Protein AF-A0A2E7JIW6-F1 (afdb_monomer)

Radius of gyration: 37.32 Å; Cα contacts (8 Å, |Δi|>4): 102; chains: 1; bounding box: 76×21×106 Å

Sequence (176 aa):
MKDGLLQLLKLQEVDKQLFSLEEAKEKYPTEIGERQREIDSAGSHLAELESTLAEYEKQQRQSEREIEAGKVDLQEHEARFAVVTTNKEYDALQLEIEACKTKLADSETQLLEAVEGIQKIQEQIEEEKGAFEEIRQAQQERIDELQGQLNTMQEQVDSVEENRQTVAKDIDPKLL

Nearest PDB structures (foldseek):
  4ilo-assembly1_A  TM=9.142E-01  e=5.356E-05  Chlamydia trachomatis L2/434/Bu
  3na7-assembly1_A  TM=7.291E-01  e=2.030E-04  Helicobacter pylori NCTC 11638
  8i21-assembly1_B  TM=5.284E-01  e=6.000E-03  Saccharomyces cerevisiae S288C
  6ixg-assembly1_A  TM=4.990E-01  e=1.045E-02  Homo sapiens
  6ixe-assembly1_A  TM=3.766E-01  e=4.546E-03  Homo sapiens

pLDDT: mean 90.31, std 6.73, range [60.09, 97.5]

Foldseek 3Di:
DVVLVVLVVVLVVLVVVLVVLVVVLVVLVVLLVVLVVVLVVLVVVLVVLVVQLVVLVVQLVVLVVLLVVLVVVLVVLVVVLVPDDDPVVNVVSVVVNVVSVVSNVVSVVSNVVSVVSNVVSVVVSVVSVVVSVVSVVVSVVVSVVSVVVSVVSVVVSVVSVVVSVVSVVPHDPVSD

Secondary structure (DSSP, 8-state):
-HHHHHHHHHHHHHHHHHHHHHHHHTHHHHHHHHHHHHHHHHHHHHHHHHHHHHHHHHHHHHHHHHHHHHHHHHHHHHHHHTT---HHHHHHHHHHHHHHHHHHHHHHHHHHHHHHHHHHHHHHHHHHHHHHHHHHHHHHHHHHHHHHHHHHHHHHHHHHHHHHHHHHHTS-TTT-

Solvent-accessible surface area (backbone atoms only — not comparable to full-atom values): 9210 Å² total; per-residue (Å²): 113,71,66,61,53,54,53,49,52,53,48,51,51,48,50,52,51,45,53,54,51,53,62,58,50,62,50,48,63,52,53,42,52,52,45,50,48,54,42,52,54,50,52,49,53,54,52,52,52,54,52,51,40,53,51,28,54,49,48,28,58,47,24,53,50,51,36,52,51,40,51,53,52,41,51,54,49,53,57,52,55,76,70,61,86,46,72,72,58,47,58,50,47,51,53,53,46,53,51,42,52,50,52,34,53,51,29,51,50,52,27,50,53,21,51,55,48,38,53,55,46,52,52,49,48,56,54,50,48,54,54,42,50,54,52,39,49,58,42,47,56,50,40,54,51,45,51,52,51,48,51,54,50,48,54,50,46,55,52,48,50,53,50,43,55,56,57,53,70,80,47,61,78,90,76,107

Structure (mmCIF, N/CA/C/O backbone):
data_AF-A0A2E7JIW6-F1
#
_entry.id   AF-A0A2E7JIW6-F1
#
loop_
_atom_site.group_PDB
_atom_site.id
_atom_site.type_symbol
_atom_site.label_atom_id
_atom_site.label_alt_id
_atom_site.label_comp_id
_atom_site.label_asym_id
_atom_site.label_entity_id
_atom_site.label_seq_id
_atom_site.pdbx_PDB_ins_code
_atom_site.Cartn_x
_atom_site.Cartn_y
_atom_site.Cartn_z
_atom_site.occupancy
_atom_site.B_iso_or_equiv
_atom_site.auth_seq_id
_atom_site.auth_comp_id
_atom_site.auth_asym_id
_atom_site.auth_atom_id
_atom_site.pdbx_PDB_model_num
ATOM 1 N N . MET A 1 1 ? -47.775 7.337 52.586 1.00 60.09 1 MET A N 1
ATOM 2 C CA . MET A 1 1 ? -46.921 8.501 52.243 1.00 60.09 1 MET A CA 1
ATOM 3 C C . MET A 1 1 ? -45.441 8.217 52.503 1.00 60.09 1 MET A C 1
ATOM 5 O O . MET A 1 1 ? -44.670 8.393 51.579 1.00 60.09 1 MET A O 1
ATOM 9 N N . LYS A 1 2 ? -45.038 7.724 53.692 1.00 66.62 2 LYS A N 1
ATOM 10 C CA . LYS A 1 2 ? -43.638 7.322 53.959 1.00 66.62 2 LYS A CA 1
ATOM 11 C C . LYS A 1 2 ? -43.159 6.131 53.111 1.00 66.62 2 LYS A C 1
ATOM 13 O O . LYS A 1 2 ? -42.060 6.201 52.579 1.00 66.62 2 LYS A O 1
ATOM 18 N N . ASP A 1 3 ? -43.995 5.107 52.927 1.00 71.81 3 ASP A N 1
ATOM 19 C CA . ASP A 1 3 ? -43.605 3.909 52.160 1.00 71.81 3 ASP A CA 1
ATOM 20 C C . ASP A 1 3 ? -43.418 4.189 50.661 1.00 71.81 3 ASP A C 1
ATOM 22 O O . ASP A 1 3 ? -42.414 3.781 50.090 1.00 71.81 3 ASP A O 1
ATOM 26 N N . GLY A 1 4 ? -44.301 4.986 50.045 1.00 72.31 4 GLY A N 1
ATOM 27 C CA . GLY A 1 4 ? -44.151 5.400 48.640 1.00 72.31 4 GLY A CA 1
ATOM 28 C C . GLY A 1 4 ? -42.911 6.268 48.385 1.00 72.31 4 GLY A C 1
ATOM 29 O O . GLY A 1 4 ? -42.268 6.141 47.351 1.00 72.31 4 GLY A O 1
ATOM 30 N N . LEU A 1 5 ? -42.512 7.097 49.357 1.00 77.38 5 LEU A N 1
ATOM 31 C CA . LEU A 1 5 ? -41.274 7.887 49.291 1.00 77.38 5 LEU A CA 1
ATOM 32 C C . LEU A 1 5 ? -40.020 7.001 49.369 1.00 77.38 5 LEU A C 1
ATOM 34 O O . LEU A 1 5 ? -39.038 7.256 48.680 1.00 77.38 5 LEU A O 1
ATOM 38 N N . LEU A 1 6 ? -40.067 5.942 50.181 1.00 79.50 6 LEU A N 1
ATOM 39 C CA . LEU A 1 6 ? -39.012 4.929 50.276 1.00 79.50 6 LEU A CA 1
ATOM 40 C C . LEU A 1 6 ? -38.882 4.108 48.986 1.00 79.50 6 LEU A C 1
ATOM 42 O O . LEU A 1 6 ? -37.766 3.785 48.585 1.00 79.50 6 LEU A O 1
ATOM 46 N N . GLN A 1 7 ? -39.999 3.781 48.331 1.00 79.12 7 GLN A N 1
ATOM 47 C CA . GLN A 1 7 ? -39.983 3.084 47.043 1.00 79.12 7 GLN A CA 1
ATOM 48 C C . GLN A 1 7 ? -39.463 3.982 45.907 1.00 79.12 7 GLN A C 1
ATOM 50 O O . GLN A 1 7 ? -38.648 3.527 45.109 1.00 79.12 7 GLN A O 1
ATOM 55 N N . LEU A 1 8 ? -39.842 5.267 45.880 1.00 81.88 8 LEU A N 1
ATOM 56 C CA . LEU A 1 8 ? -39.302 6.248 44.928 1.00 81.88 8 LEU A CA 1
ATOM 57 C C . LEU A 1 8 ? -37.798 6.481 45.105 1.00 81.88 8 LEU A C 1
ATOM 59 O O . LEU A 1 8 ? -37.082 6.604 44.117 1.00 81.88 8 LEU A O 1
ATOM 63 N N . LEU A 1 9 ? -37.300 6.507 46.345 1.00 84.19 9 LEU A N 1
ATOM 64 C CA . LEU A 1 9 ? -35.865 6.644 46.603 1.00 84.19 9 LEU A CA 1
ATOM 65 C C . LEU A 1 9 ? -35.079 5.448 46.046 1.00 84.19 9 LEU A C 1
ATOM 67 O O . LEU A 1 9 ? -34.049 5.642 45.409 1.00 84.19 9 LEU A O 1
ATOM 71 N N . LYS A 1 10 ? -35.595 4.225 46.230 1.00 82.88 10 LYS A N 1
ATOM 72 C CA . LYS A 1 10 ? -35.001 3.012 45.646 1.00 82.88 10 LYS A CA 1
ATOM 73 C C . LYS A 1 10 ? -35.014 3.050 44.121 1.00 82.88 10 LYS A C 1
ATOM 75 O O . LYS A 1 10 ? -34.014 2.699 43.508 1.00 82.88 10 LYS A O 1
ATOM 80 N N . LEU A 1 11 ? -36.114 3.498 43.512 1.00 86.25 11 LEU A N 1
ATOM 81 C CA . LEU A 1 11 ? -36.184 3.668 42.061 1.00 86.25 11 LEU A CA 1
ATOM 82 C C . LEU A 1 11 ? -35.143 4.685 41.572 1.00 86.25 11 LEU A C 1
ATOM 84 O O . LEU A 1 11 ? -34.410 4.401 40.635 1.00 86.25 11 LEU A O 1
ATOM 88 N N . GLN A 1 12 ? -35.008 5.820 42.263 1.00 87.12 12 GLN A N 1
ATOM 89 C CA . GLN A 1 12 ? -34.020 6.843 41.929 1.00 87.12 12 GLN A CA 1
ATOM 90 C C . GLN A 1 12 ? -32.572 6.336 42.064 1.00 87.12 12 GLN A C 1
ATOM 92 O O . GLN A 1 12 ? -31.697 6.758 41.310 1.00 87.12 12 GLN A O 1
ATOM 97 N N . GLU A 1 13 ? -32.283 5.469 43.035 1.00 87.62 13 GLU A N 1
ATOM 98 C CA . GLU A 1 13 ? -30.966 4.832 43.163 1.00 87.62 13 GLU A CA 1
ATOM 99 C C . GLU A 1 13 ? -30.669 3.916 41.972 1.00 87.62 13 GLU A C 1
ATOM 101 O O . GLU A 1 13 ? -29.576 4.000 41.411 1.00 87.62 13 GLU A O 1
ATOM 106 N N . VAL A 1 14 ? -31.649 3.115 41.545 1.00 87.38 14 VAL A N 1
ATOM 107 C CA . VAL A 1 14 ? -31.543 2.267 40.349 1.00 87.38 14 VAL A CA 1
ATOM 108 C C . VAL A 1 14 ? -31.379 3.119 39.084 1.00 87.38 14 VAL A C 1
ATOM 110 O O . VAL A 1 14 ? -30.500 2.835 38.279 1.00 87.38 14 VAL A O 1
ATOM 113 N N . ASP A 1 15 ? -32.133 4.213 38.942 1.00 87.38 15 ASP A N 1
ATOM 114 C CA . ASP A 1 15 ? -32.009 5.151 37.815 1.00 87.38 15 ASP A CA 1
ATOM 115 C C . ASP A 1 15 ? -30.621 5.801 37.749 1.00 87.38 15 ASP A C 1
ATOM 117 O O . ASP A 1 15 ? -30.040 5.937 36.674 1.00 87.38 15 ASP A O 1
ATOM 121 N N . LYS A 1 16 ? -30.051 6.190 38.898 1.00 90.19 16 LYS A N 1
ATOM 122 C CA . LYS A 1 16 ? -28.688 6.743 38.956 1.00 90.19 16 LYS A CA 1
ATOM 123 C C . LYS A 1 16 ? -27.639 5.712 38.561 1.00 90.19 16 LYS A C 1
ATOM 125 O O . LYS A 1 16 ? -26.676 6.064 37.884 1.00 90.19 16 LYS A O 1
ATOM 130 N N . GLN A 1 17 ? -27.811 4.467 39.002 1.00 88.31 17 GLN A N 1
ATOM 131 C CA . GLN A 1 17 ? -26.931 3.367 38.616 1.00 88.31 17 GLN A CA 1
ATOM 132 C C . GLN A 1 17 ? -27.012 3.122 37.108 1.00 88.31 17 GLN A C 1
ATOM 134 O O . GLN A 1 17 ? -25.969 3.086 36.459 1.00 88.31 17 GLN A O 1
ATOM 139 N N . LEU A 1 18 ? -28.225 3.057 36.550 1.00 89.75 18 LEU A N 1
ATOM 140 C CA . LEU A 1 18 ? -28.454 2.900 35.116 1.00 89.75 18 LEU A CA 1
ATOM 141 C C . LEU A 1 18 ? -27.766 4.011 34.314 1.00 89.75 18 LEU A C 1
ATOM 143 O O . LEU A 1 18 ? -26.940 3.723 33.456 1.00 89.75 18 LEU A O 1
ATOM 147 N N . PHE A 1 19 ? -28.016 5.272 34.676 1.00 88.38 19 PHE A N 1
ATOM 148 C CA . PHE A 1 19 ? -27.422 6.428 34.007 1.00 88.38 19 PHE A CA 1
ATOM 149 C C . PHE A 1 19 ? -25.888 6.383 34.029 1.00 88.38 19 PHE A C 1
ATOM 151 O O . PHE A 1 19 ? -25.239 6.625 33.016 1.00 88.38 19 PHE A O 1
ATOM 158 N N . SER A 1 20 ? -25.293 6.028 35.174 1.00 87.75 20 SER A N 1
ATOM 159 C CA . SER A 1 20 ? -23.833 5.925 35.285 1.00 87.75 20 SER A CA 1
ATOM 160 C C . SER A 1 20 ? -23.237 4.799 34.432 1.00 87.75 20 SER A C 1
ATOM 162 O O . SER A 1 20 ? -22.132 4.946 33.910 1.00 87.75 20 SER A O 1
ATOM 164 N N . LEU A 1 21 ? -23.962 3.685 34.274 1.00 86.81 21 LEU A N 1
ATOM 165 C CA . LEU A 1 21 ? -23.545 2.560 33.437 1.00 86.81 21 LEU A CA 1
ATOM 166 C C . LEU A 1 21 ? -23.675 2.898 31.949 1.00 86.81 21 LEU A C 1
ATOM 168 O O . LEU A 1 21 ? -22.765 2.600 31.179 1.00 86.81 21 LEU A O 1
ATOM 172 N N . GLU A 1 22 ? -24.757 3.566 31.550 1.00 86.69 22 GLU A N 1
ATOM 173 C CA . GLU A 1 22 ? -24.954 4.043 30.178 1.00 86.69 22 GLU A CA 1
ATOM 174 C C . GLU A 1 22 ? -23.886 5.070 29.775 1.00 86.69 22 GLU A C 1
ATOM 176 O O . GLU A 1 22 ? -23.270 4.931 28.719 1.00 86.69 22 GLU A O 1
ATOM 181 N N . GLU A 1 23 ? -23.581 6.039 30.644 1.00 87.88 23 GLU A N 1
ATOM 182 C CA . GLU A 1 23 ? -22.531 7.038 30.396 1.00 87.88 23 GLU A CA 1
ATOM 183 C C . GLU A 1 23 ? -21.138 6.392 30.281 1.00 87.88 23 GLU A C 1
ATOM 185 O O . GLU A 1 23 ? -20.312 6.786 29.451 1.00 87.88 23 GLU A O 1
ATOM 190 N N . ALA A 1 24 ? -20.854 5.372 31.098 1.00 83.56 24 ALA A N 1
ATOM 191 C CA . ALA A 1 24 ? -19.614 4.610 30.987 1.00 83.56 24 ALA A CA 1
ATOM 192 C C . ALA A 1 24 ? -19.555 3.819 29.670 1.00 83.56 24 ALA A C 1
ATOM 194 O O . ALA A 1 24 ? -18.505 3.778 29.024 1.00 83.56 24 ALA A O 1
ATOM 195 N N . LYS A 1 25 ? -20.685 3.244 29.246 1.00 85.88 25 LYS A N 1
ATOM 196 C CA . LYS A 1 25 ? -20.799 2.453 28.021 1.00 85.88 25 LYS A CA 1
ATOM 197 C C . LYS A 1 25 ? -20.542 3.283 26.759 1.00 85.88 25 LYS A C 1
ATOM 199 O O . LYS A 1 25 ? -19.907 2.775 25.838 1.00 85.88 25 LYS A O 1
ATOM 204 N N . GLU A 1 26 ? -20.973 4.544 26.702 1.00 87.50 26 GLU A N 1
ATOM 205 C CA . GLU A 1 26 ? -20.800 5.409 25.516 1.00 87.50 26 GLU A CA 1
ATOM 206 C C . GLU A 1 26 ? -19.332 5.665 25.123 1.00 87.50 26 GLU A C 1
ATOM 208 O O . GLU A 1 26 ? -19.034 5.973 23.964 1.00 87.50 26 GLU A O 1
ATOM 213 N N . LYS A 1 27 ? -18.388 5.494 26.054 1.00 87.44 27 LYS A N 1
ATOM 214 C CA . LYS A 1 27 ? -16.955 5.712 25.795 1.00 87.44 27 LYS A CA 1
ATOM 215 C C . LYS A 1 27 ? -16.337 4.593 24.955 1.00 87.44 27 LYS A C 1
ATOM 217 O O . LYS A 1 27 ? -15.506 4.864 24.091 1.00 87.44 27 LYS A O 1
ATOM 222 N N . TYR A 1 28 ? -16.797 3.355 25.139 1.00 87.88 28 TYR A N 1
ATOM 223 C CA . TYR A 1 28 ? -16.238 2.175 24.475 1.00 87.88 28 TYR A CA 1
ATOM 224 C C . TYR A 1 28 ? -16.392 2.184 22.943 1.00 87.88 28 TYR A C 1
ATOM 226 O O . TYR A 1 28 ? -15.392 1.956 22.264 1.00 87.88 28 TYR A O 1
ATOM 234 N N . PRO A 1 29 ? -17.569 2.492 22.351 1.00 90.31 29 PRO A N 1
ATOM 235 C CA . PRO A 1 29 ? -17.703 2.618 20.898 1.00 90.31 29 PRO A CA 1
ATOM 236 C C . PRO A 1 29 ? -16.782 3.677 20.290 1.00 90.31 29 PRO A C 1
ATOM 238 O O . PRO A 1 29 ? -16.297 3.499 19.174 1.00 90.31 29 PRO A O 1
ATOM 241 N N . THR A 1 30 ? -16.541 4.770 21.018 1.00 90.19 30 THR A N 1
ATOM 242 C CA . THR A 1 30 ? -15.662 5.851 20.560 1.00 90.19 30 THR A CA 1
ATOM 243 C C . THR A 1 30 ? -14.216 5.371 20.507 1.00 90.19 30 THR A C 1
ATOM 245 O O . THR A 1 30 ? -13.586 5.487 19.458 1.00 90.19 30 THR A O 1
ATOM 248 N N . GLU A 1 31 ? -13.723 4.748 21.582 1.00 91.19 31 GLU A N 1
ATOM 249 C CA . GLU A 1 31 ? -12.370 4.176 21.620 1.00 91.19 31 GLU A CA 1
ATOM 250 C C . GLU A 1 31 ? -12.179 3.078 20.562 1.00 91.19 31 GLU A C 1
ATOM 252 O O . GLU A 1 31 ? -11.171 3.074 19.857 1.00 91.19 31 GLU A O 1
ATOM 257 N N . ILE A 1 32 ? -13.159 2.183 20.385 1.00 92.56 32 ILE A N 1
ATOM 258 C CA . ILE A 1 32 ? -13.128 1.155 19.329 1.00 92.56 32 ILE A CA 1
ATOM 259 C C . ILE A 1 32 ? -13.028 1.808 17.945 1.00 92.56 32 ILE A C 1
ATOM 261 O O . ILE A 1 32 ? -12.225 1.385 17.115 1.00 92.56 32 ILE A O 1
ATOM 265 N N . GLY A 1 33 ? -13.819 2.855 17.694 1.00 92.62 33 GLY A N 1
ATOM 266 C CA . GLY A 1 33 ? -13.786 3.591 16.434 1.00 92.62 33 GLY A CA 1
ATOM 267 C C . GLY A 1 33 ? -12.446 4.284 16.177 1.00 92.62 33 GLY A C 1
ATOM 268 O O . GLY A 1 33 ? -11.982 4.308 15.040 1.00 92.62 33 GLY A O 1
ATOM 269 N N . GLU A 1 34 ? -11.802 4.825 17.212 1.00 93.25 34 GLU A N 1
ATOM 270 C CA . GLU A 1 34 ? -10.458 5.402 17.107 1.00 93.25 34 GLU A CA 1
ATOM 271 C C . GLU A 1 34 ? -9.412 4.339 16.763 1.00 93.25 34 GLU A C 1
ATOM 273 O O . GLU A 1 34 ? -8.634 4.539 15.831 1.00 93.25 34 GLU A O 1
ATOM 278 N N . ARG A 1 35 ? -9.444 3.178 17.430 1.00 92.06 35 ARG A N 1
ATOM 279 C CA . ARG A 1 35 ? -8.521 2.071 17.127 1.00 92.06 35 ARG A CA 1
ATOM 280 C C . ARG A 1 35 ? -8.719 1.515 15.725 1.00 92.06 35 ARG A C 1
ATOM 282 O O . ARG A 1 35 ? -7.741 1.272 15.025 1.00 92.06 35 ARG A O 1
ATOM 289 N N . GLN A 1 36 ? -9.965 1.389 15.275 1.00 93.25 36 GLN A N 1
ATOM 290 C CA . GLN A 1 36 ? -10.244 0.966 13.905 1.00 93.25 36 GLN A CA 1
ATOM 291 C C . GLN A 1 36 ? -9.672 1.959 12.884 1.00 93.25 36 GLN A C 1
ATOM 293 O O . GLN A 1 36 ? -9.074 1.542 11.898 1.00 93.25 36 GLN A O 1
ATOM 298 N N . ARG A 1 37 ? -9.774 3.271 13.141 1.00 94.06 37 ARG A N 1
ATOM 299 C CA . ARG A 1 37 ? -9.163 4.290 12.270 1.00 94.06 37 ARG A CA 1
ATOM 300 C C . ARG A 1 37 ? -7.640 4.212 12.244 1.00 94.06 37 ARG A C 1
ATOM 302 O O . ARG A 1 37 ? -7.060 4.477 11.198 1.00 94.06 37 ARG A O 1
ATOM 309 N N . GLU A 1 38 ? -6.993 3.877 13.360 1.00 91.75 38 GLU A N 1
ATOM 310 C CA . GLU A 1 38 ? -5.539 3.659 13.391 1.00 91.75 38 GLU A CA 1
ATOM 311 C C . GLU A 1 38 ? -5.143 2.489 12.474 1.00 91.75 38 GLU A C 1
ATOM 313 O O . GLU A 1 38 ? -4.212 2.631 11.680 1.00 91.75 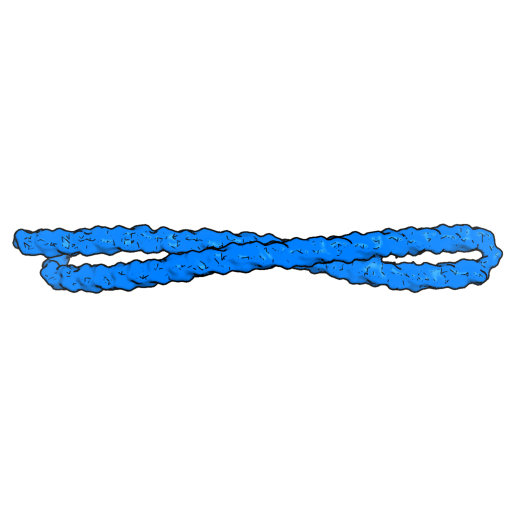38 GLU A O 1
ATOM 318 N N . ILE A 1 39 ? -5.899 1.382 12.506 1.00 93.12 39 ILE A N 1
ATOM 319 C CA . ILE A 1 39 ? -5.711 0.248 11.584 1.00 93.12 39 ILE A CA 1
ATOM 320 C C . ILE A 1 39 ? -5.934 0.694 10.134 1.00 93.12 39 ILE A C 1
ATOM 322 O O . ILE A 1 39 ? -5.086 0.455 9.277 1.00 93.12 39 ILE A O 1
ATOM 326 N N . ASP A 1 40 ? -7.044 1.372 9.846 1.00 93.50 40 ASP A N 1
ATOM 327 C CA . ASP A 1 40 ? -7.386 1.790 8.482 1.00 93.50 40 ASP A CA 1
ATOM 328 C C . ASP A 1 40 ? -6.357 2.785 7.913 1.00 93.50 40 ASP A C 1
ATOM 330 O O . ASP A 1 40 ? -5.998 2.724 6.733 1.00 93.50 40 ASP A O 1
ATOM 334 N N . SER A 1 41 ? -5.838 3.688 8.751 1.00 91.50 41 SER A N 1
ATOM 335 C CA . SER A 1 41 ? -4.790 4.641 8.375 1.00 91.50 41 SER A CA 1
ATOM 336 C C . SER A 1 41 ? -3.477 3.934 8.050 1.00 91.50 41 SER A C 1
ATOM 338 O O . SER A 1 41 ? -2.841 4.275 7.055 1.00 91.50 41 SER A O 1
ATOM 340 N N . ALA A 1 42 ? -3.072 2.952 8.859 1.00 89.88 42 ALA A N 1
ATOM 341 C CA . ALA A 1 42 ? -1.868 2.170 8.595 1.00 89.88 42 ALA A CA 1
ATOM 342 C C . ALA A 1 42 ? -2.022 1.319 7.317 1.00 89.88 42 ALA A C 1
ATOM 344 O O . ALA A 1 42 ? -1.113 1.259 6.492 1.00 89.88 42 ALA A O 1
ATOM 345 N N . GLY A 1 43 ? -3.213 0.755 7.081 1.00 91.88 43 GLY A N 1
ATOM 346 C CA . GLY A 1 43 ? -3.521 0.022 5.850 1.00 91.88 43 GLY A CA 1
ATOM 347 C C . GLY A 1 43 ? -3.557 0.909 4.600 1.00 91.88 43 GLY A C 1
ATOM 348 O O . GLY A 1 43 ? -3.195 0.461 3.513 1.00 91.88 43 GLY A O 1
ATOM 349 N N . SER A 1 44 ? -3.940 2.181 4.743 1.00 93.44 44 SER A N 1
ATOM 350 C CA . SER A 1 44 ? -3.942 3.139 3.630 1.00 93.44 44 SER A CA 1
ATOM 351 C C . SER A 1 44 ? -2.527 3.434 3.129 1.00 93.44 44 SER A C 1
ATOM 353 O O . SER A 1 44 ? -2.325 3.535 1.923 1.00 93.44 44 SER A O 1
ATOM 355 N N . HIS A 1 45 ? -1.537 3.498 4.026 1.00 90.50 45 HIS A N 1
ATOM 356 C CA . HIS A 1 45 ? -0.143 3.700 3.631 1.00 90.50 45 HIS A CA 1
ATOM 357 C C . HIS A 1 45 ? 0.395 2.528 2.796 1.00 90.50 45 HIS A C 1
ATOM 359 O O . HIS A 1 45 ? 0.992 2.732 1.739 1.00 90.50 45 HIS A O 1
ATOM 365 N N . LEU A 1 46 ? 0.099 1.292 3.209 1.00 93.38 46 LEU A N 1
ATOM 366 C CA . LEU A 1 46 ? 0.424 0.103 2.419 1.00 93.38 46 LEU A CA 1
ATOM 367 C C . LEU A 1 46 ? -0.240 0.121 1.041 1.00 93.38 46 LEU A C 1
ATOM 369 O O . LEU A 1 46 ? 0.410 -0.189 0.044 1.00 93.38 46 LEU A O 1
ATOM 373 N N . ALA A 1 47 ? -1.506 0.534 0.965 1.00 94.19 47 ALA A N 1
ATOM 374 C CA . ALA A 1 47 ? -2.212 0.650 -0.308 1.00 94.19 47 ALA A CA 1
ATOM 375 C C . ALA A 1 47 ? -1.573 1.699 -1.243 1.00 94.19 47 ALA A C 1
ATOM 377 O O . ALA A 1 47 ? -1.524 1.496 -2.458 1.00 94.19 47 ALA A O 1
ATOM 378 N N . GLU A 1 48 ? -1.051 2.805 -0.703 1.00 95.00 48 GLU A N 1
ATOM 379 C CA . GLU A 1 48 ? -0.300 3.803 -1.479 1.00 95.00 48 GLU A CA 1
ATOM 380 C C . GLU A 1 48 ? 1.016 3.232 -2.029 1.00 95.00 48 GLU A C 1
ATOM 382 O O . GLU A 1 48 ? 1.345 3.450 -3.201 1.00 95.00 48 GLU A O 1
ATOM 387 N N . LEU A 1 49 ? 1.750 2.459 -1.221 1.00 94.88 49 LEU A N 1
ATOM 388 C CA . LEU A 1 49 ? 2.973 1.782 -1.662 1.00 94.88 49 LEU A CA 1
ATOM 389 C C . LEU A 1 49 ? 2.681 0.751 -2.759 1.00 94.88 49 LEU A C 1
ATOM 391 O O . LEU A 1 49 ? 3.356 0.745 -3.789 1.00 94.88 49 LEU A O 1
ATOM 395 N N . GLU A 1 50 ? 1.633 -0.060 -2.600 1.00 94.56 50 GLU A N 1
ATOM 396 C CA . GLU A 1 50 ? 1.187 -1.019 -3.620 1.00 94.56 50 GLU A CA 1
ATOM 397 C C . GLU A 1 50 ? 0.743 -0.319 -4.916 1.00 94.56 50 GLU A C 1
ATOM 399 O O . GLU A 1 50 ? 1.058 -0.779 -6.017 1.00 94.56 50 GLU A O 1
ATOM 404 N N . SER A 1 51 ? 0.073 0.834 -4.816 1.00 96.94 51 SER A N 1
ATOM 405 C CA . SER A 1 51 ? -0.265 1.647 -5.990 1.00 96.94 51 SER A CA 1
ATOM 406 C C . SER A 1 51 ? 0.981 2.193 -6.689 1.00 96.94 51 SER A C 1
ATOM 408 O O . SER A 1 51 ? 1.005 2.287 -7.917 1.00 96.94 51 SER A O 1
ATOM 410 N N . THR A 1 52 ? 2.010 2.568 -5.930 1.00 95.75 52 THR A N 1
ATOM 411 C CA . THR A 1 52 ? 3.271 3.074 -6.486 1.00 95.75 52 THR A CA 1
ATOM 412 C C . THR A 1 52 ? 4.042 1.950 -7.180 1.00 95.75 52 THR A C 1
ATOM 414 O O . THR A 1 52 ? 4.537 2.142 -8.291 1.00 95.75 52 THR A O 1
ATOM 417 N N . LEU A 1 53 ? 4.064 0.750 -6.587 1.00 97.25 53 LEU A N 1
ATOM 418 C CA . LEU A 1 53 ? 4.618 -0.456 -7.205 1.00 97.25 53 LEU A CA 1
ATOM 419 C C . LEU A 1 53 ? 3.973 -0.729 -8.570 1.00 97.25 53 LEU A C 1
ATOM 421 O O . LEU A 1 53 ? 4.677 -0.940 -9.557 1.00 97.25 53 LEU A O 1
ATOM 425 N N . ALA A 1 54 ? 2.640 -0.665 -8.643 1.00 96.69 54 ALA A N 1
ATOM 426 C CA . ALA A 1 54 ? 1.905 -0.892 -9.883 1.00 96.69 54 ALA A CA 1
ATOM 427 C C . ALA A 1 54 ? 2.268 0.118 -10.991 1.00 96.69 54 ALA A C 1
ATOM 429 O O . ALA A 1 54 ? 2.303 -0.250 -12.169 1.00 96.69 54 ALA A O 1
ATOM 430 N N . GLU A 1 55 ? 2.562 1.376 -10.642 1.00 96.81 55 GLU A N 1
ATOM 431 C CA . GLU A 1 55 ? 2.996 2.367 -11.632 1.00 96.81 55 GLU A CA 1
ATOM 432 C C . GLU A 1 55 ? 4.414 2.080 -12.138 1.00 96.81 55 GLU A C 1
ATOM 434 O O . GLU A 1 55 ? 4.643 2.145 -13.347 1.00 96.81 55 GLU A O 1
ATOM 439 N N . TYR A 1 56 ? 5.339 1.666 -11.266 1.00 96.62 56 TYR A N 1
ATOM 440 C CA . TYR A 1 56 ? 6.671 1.249 -11.709 1.00 96.62 56 TYR A CA 1
ATOM 441 C C . TYR A 1 56 ? 6.636 -0.013 -12.582 1.00 96.62 56 TYR A C 1
ATOM 443 O O . TYR A 1 56 ? 7.322 -0.063 -13.601 1.00 96.62 56 TYR A O 1
ATOM 451 N N . GLU A 1 57 ? 5.802 -1.008 -12.264 1.00 96.69 57 GLU A N 1
ATOM 452 C CA . GLU A 1 57 ? 5.614 -2.187 -13.126 1.00 96.69 57 GLU A CA 1
ATOM 453 C C . GLU A 1 57 ? 5.045 -1.811 -14.500 1.00 96.69 57 GLU A C 1
ATOM 455 O O . GLU A 1 57 ? 5.405 -2.386 -15.534 1.00 96.69 57 GLU A O 1
ATOM 460 N N . LYS A 1 58 ? 4.137 -0.834 -14.536 1.00 97.50 58 LYS A N 1
ATOM 461 C CA . LYS A 1 58 ? 3.597 -0.304 -15.787 1.00 97.50 58 LYS A CA 1
ATOM 462 C C . LYS A 1 58 ? 4.672 0.432 -16.584 1.00 97.50 58 LYS A C 1
ATOM 464 O O . LYS A 1 58 ? 4.759 0.207 -17.793 1.00 97.50 58 LYS A O 1
ATOM 469 N N . GLN A 1 59 ? 5.494 1.248 -15.927 1.00 95.81 59 GLN A N 1
ATOM 470 C CA . GLN A 1 59 ? 6.632 1.924 -16.547 1.00 95.81 59 GLN A CA 1
ATOM 471 C C . GLN A 1 59 ? 7.635 0.911 -17.110 1.00 95.81 59 GLN A C 1
ATOM 473 O O . GLN A 1 59 ? 8.014 1.026 -18.272 1.00 95.81 59 GLN A O 1
ATOM 478 N N . GLN A 1 60 ? 7.971 -0.136 -16.352 1.00 97.00 60 GLN A N 1
ATOM 479 C CA . GLN A 1 60 ? 8.836 -1.228 -16.800 1.00 97.00 60 GLN A CA 1
ATOM 480 C C . GLN A 1 60 ? 8.319 -1.849 -18.107 1.00 97.00 60 GLN A C 1
ATOM 482 O O . GLN A 1 60 ? 9.038 -1.899 -19.105 1.00 97.00 60 GLN A O 1
ATOM 487 N N . ARG A 1 61 ? 7.043 -2.261 -18.140 1.00 97.31 61 ARG A N 1
ATOM 488 C CA . ARG A 1 61 ? 6.423 -2.861 -19.337 1.00 97.31 61 ARG A CA 1
ATOM 489 C C . ARG A 1 61 ? 6.384 -1.901 -20.521 1.00 97.31 61 ARG A C 1
ATOM 491 O O . ARG A 1 61 ? 6.420 -2.342 -21.669 1.00 97.31 61 ARG A O 1
ATOM 498 N N . GLN A 1 62 ? 6.234 -0.603 -20.265 1.00 96.38 62 GLN A N 1
ATOM 499 C CA . GLN A 1 62 ? 6.271 0.409 -21.311 1.00 96.38 62 GLN A CA 1
ATOM 500 C C . GLN A 1 62 ? 7.684 0.540 -21.888 1.00 96.38 62 GLN A C 1
ATOM 502 O O . GLN A 1 62 ? 7.838 0.407 -23.101 1.00 96.38 62 GLN A O 1
ATOM 507 N N . SER A 1 63 ? 8.702 0.712 -21.043 1.00 95.31 63 SER A N 1
ATOM 508 C CA . SER A 1 63 ? 10.099 0.801 -21.473 1.00 95.31 63 SER A CA 1
ATOM 509 C C . SER A 1 63 ? 10.546 -0.456 -22.222 1.00 95.31 63 SER A C 1
ATOM 511 O O . SER A 1 63 ? 11.174 -0.344 -23.268 1.00 95.31 63 SER A O 1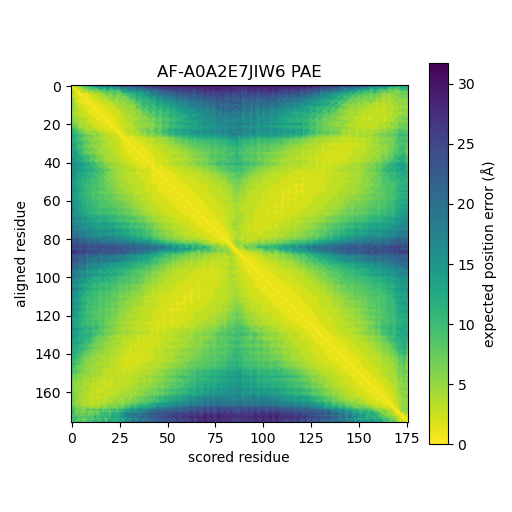
ATOM 513 N N . GLU A 1 64 ? 10.153 -1.654 -21.776 1.00 96.31 64 GLU A N 1
ATOM 514 C CA . GLU A 1 64 ? 10.434 -2.912 -22.489 1.00 96.31 64 GLU A CA 1
ATOM 515 C C . GLU A 1 64 ? 9.869 -2.914 -23.919 1.00 96.31 64 GLU A C 1
ATOM 517 O O . GLU A 1 64 ? 10.571 -3.275 -24.867 1.00 96.31 64 GLU A O 1
ATOM 522 N N . ARG A 1 65 ? 8.622 -2.459 -24.099 1.00 96.81 65 ARG A N 1
ATOM 523 C CA . ARG A 1 65 ? 7.989 -2.361 -25.426 1.00 96.81 65 ARG A CA 1
ATOM 524 C C . ARG A 1 65 ? 8.656 -1.315 -26.310 1.00 96.81 65 ARG A C 1
ATOM 526 O O . ARG A 1 65 ? 8.820 -1.553 -27.503 1.00 96.81 65 ARG A O 1
ATOM 533 N N . GLU A 1 66 ? 9.017 -0.167 -25.744 1.00 95.00 66 GLU A N 1
ATOM 534 C CA . GLU A 1 66 ? 9.719 0.898 -26.464 1.00 95.00 66 GLU A CA 1
ATOM 535 C C . GLU A 1 66 ? 11.112 0.444 -26.913 1.00 95.00 66 GLU A C 1
ATOM 537 O O . GLU A 1 66 ? 11.504 0.711 -28.048 1.00 95.00 66 GLU A O 1
ATOM 542 N N . ILE A 1 67 ? 11.821 -0.316 -26.074 1.00 96.19 67 ILE A N 1
ATOM 543 C CA . ILE A 1 67 ? 13.112 -0.918 -26.419 1.00 96.19 67 ILE A CA 1
ATOM 544 C C . ILE A 1 67 ? 12.955 -1.923 -27.560 1.00 96.19 67 ILE A C 1
ATOM 546 O O . ILE A 1 67 ? 13.756 -1.926 -28.494 1.00 96.19 67 ILE A O 1
ATOM 550 N N . GLU A 1 68 ? 11.947 -2.793 -27.505 1.00 95.81 68 GLU A N 1
ATOM 551 C CA . GLU A 1 68 ? 11.733 -3.791 -28.553 1.00 95.81 68 GLU A CA 1
ATOM 552 C C . GLU A 1 68 ? 11.354 -3.139 -29.889 1.00 95.81 68 GLU A C 1
ATOM 554 O O . GLU A 1 68 ? 11.969 -3.444 -30.912 1.00 95.81 68 GLU A O 1
ATOM 559 N N . ALA A 1 69 ? 10.431 -2.172 -29.876 1.00 94.38 69 ALA A N 1
ATOM 560 C CA . ALA A 1 69 ? 10.073 -1.396 -31.063 1.00 94.38 69 ALA A CA 1
ATOM 561 C C . ALA A 1 69 ? 11.276 -0.615 -31.621 1.00 94.38 69 ALA A C 1
ATOM 563 O O . ALA A 1 69 ? 11.582 -0.711 -32.807 1.00 94.38 69 ALA A O 1
ATOM 564 N N . GLY A 1 70 ? 12.023 0.081 -30.759 1.00 93.69 70 GLY A N 1
ATOM 565 C CA . GLY A 1 70 ? 13.203 0.843 -31.163 1.00 93.69 70 GLY A CA 1
ATOM 566 C C . GLY A 1 70 ? 14.318 -0.032 -31.741 1.00 93.69 70 GLY A C 1
ATOM 567 O O . GLY A 1 70 ? 15.031 0.405 -32.643 1.00 93.69 70 GLY A O 1
ATOM 568 N N . LYS A 1 71 ? 14.464 -1.282 -31.275 1.00 93.50 71 LYS A N 1
ATOM 569 C CA . LYS A 1 71 ? 15.422 -2.252 -31.833 1.00 93.50 71 LYS A CA 1
ATOM 570 C C . LYS A 1 71 ? 15.031 -2.691 -33.238 1.00 93.50 71 LYS A C 1
ATOM 572 O O . LYS A 1 71 ? 15.914 -2.810 -34.085 1.00 93.50 71 LYS A O 1
ATOM 577 N N . VAL A 1 72 ? 13.740 -2.913 -33.487 1.00 95.19 72 VAL A N 1
ATOM 578 C CA . VAL A 1 72 ? 13.229 -3.228 -34.829 1.00 95.19 72 VAL A CA 1
ATOM 579 C C . VAL A 1 72 ? 13.469 -2.049 -35.771 1.00 95.19 72 VAL A C 1
ATOM 581 O O . VAL A 1 72 ? 14.093 -2.232 -36.815 1.00 95.19 72 VAL A O 1
ATOM 584 N N . ASP A 1 73 ? 13.086 -0.835 -35.367 1.00 91.69 73 ASP A N 1
ATOM 585 C CA . ASP A 1 73 ? 13.297 0.378 -36.167 1.00 91.69 73 ASP A CA 1
ATOM 586 C C . ASP A 1 73 ? 14.787 0.583 -36.481 1.00 91.69 73 ASP A C 1
ATOM 588 O O . ASP A 1 73 ? 15.172 0.833 -37.625 1.00 91.69 73 ASP A O 1
ATOM 592 N N . LEU A 1 74 ? 15.657 0.422 -35.478 1.00 93.00 74 LEU A N 1
ATOM 593 C CA . LEU A 1 74 ? 17.100 0.546 -35.655 1.00 93.00 74 LEU A CA 1
ATOM 594 C C . LEU A 1 74 ? 17.635 -0.452 -36.692 1.00 93.00 74 LEU A C 1
ATOM 596 O O . LEU A 1 74 ? 18.428 -0.064 -37.550 1.00 93.00 74 LEU A O 1
ATOM 600 N N . GLN A 1 75 ? 17.186 -1.709 -36.648 1.00 93.62 75 GLN A N 1
ATOM 601 C CA . GLN A 1 75 ? 17.573 -2.723 -37.632 1.00 93.62 75 GLN A CA 1
ATOM 602 C C . GLN A 1 75 ? 17.122 -2.353 -39.050 1.00 93.62 75 GLN A C 1
ATOM 604 O O . GLN A 1 75 ? 17.886 -2.540 -40.000 1.00 93.62 75 GLN A O 1
ATOM 609 N N . GLU A 1 76 ? 15.918 -1.799 -39.215 1.00 91.94 76 GLU A N 1
ATOM 610 C CA . GLU A 1 76 ? 15.434 -1.333 -40.519 1.00 91.94 76 GLU A CA 1
ATOM 611 C C . GLU A 1 76 ? 16.268 -0.161 -41.059 1.00 91.94 76 GLU A C 1
ATOM 613 O O . GLU A 1 76 ? 16.647 -0.153 -42.237 1.00 91.94 76 GLU A O 1
ATOM 618 N N . HIS A 1 77 ? 16.607 0.810 -40.205 1.00 89.69 77 HIS A N 1
ATOM 619 C CA . HIS A 1 77 ? 17.469 1.933 -40.578 1.00 89.69 77 HIS A CA 1
ATOM 620 C C . HIS A 1 77 ? 18.894 1.474 -40.927 1.00 89.69 77 HIS A C 1
ATOM 622 O O . HIS A 1 77 ? 19.439 1.913 -41.942 1.00 89.69 77 HIS A O 1
ATOM 628 N N . GLU A 1 78 ? 19.480 0.548 -40.160 1.00 89.25 78 GLU A N 1
ATOM 629 C CA . GLU A 1 78 ? 20.802 -0.031 -40.443 1.00 89.25 78 GLU A CA 1
ATOM 630 C C . GLU A 1 78 ? 20.808 -0.836 -41.757 1.00 89.25 78 GLU A C 1
ATOM 632 O O . GLU A 1 78 ? 21.743 -0.720 -42.556 1.00 89.25 78 GLU A O 1
ATOM 637 N N . ALA A 1 79 ? 19.737 -1.583 -42.048 1.00 91.00 79 ALA A N 1
ATOM 638 C CA . ALA A 1 79 ? 19.581 -2.290 -43.318 1.00 91.00 79 ALA A CA 1
ATOM 639 C C . ALA A 1 79 ? 19.487 -1.325 -44.513 1.00 91.00 79 ALA A C 1
ATOM 641 O O . ALA A 1 79 ? 20.107 -1.563 -45.551 1.00 91.00 79 ALA A O 1
ATOM 642 N N . ARG A 1 80 ? 18.752 -0.212 -44.375 1.00 87.06 80 ARG A N 1
ATOM 643 C CA . ARG A 1 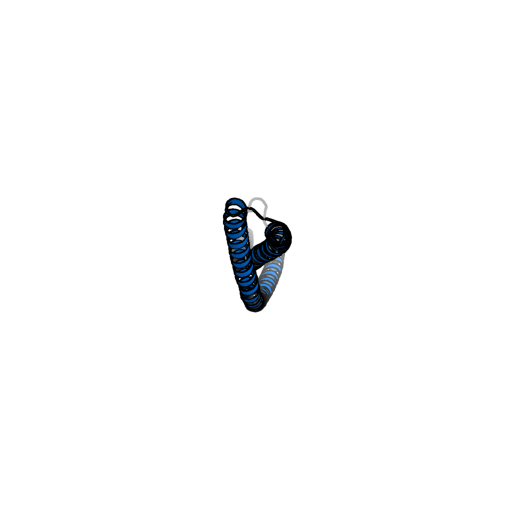80 ? 18.675 0.837 -45.408 1.00 87.06 80 ARG A CA 1
ATOM 644 C C . ARG A 1 80 ? 20.019 1.531 -45.610 1.00 87.06 80 ARG A C 1
ATOM 646 O O . ARG A 1 80 ? 20.420 1.751 -46.752 1.00 87.06 80 ARG A O 1
ATOM 653 N N . PHE A 1 81 ? 20.731 1.826 -44.525 1.00 85.94 81 PHE A N 1
ATOM 654 C CA . PHE A 1 81 ? 22.053 2.446 -44.562 1.00 85.94 81 PHE A CA 1
ATOM 655 C C . PHE A 1 81 ? 23.071 1.612 -45.349 1.00 85.94 81 PHE A C 1
ATOM 657 O O . PHE A 1 81 ? 23.834 2.166 -46.135 1.00 85.94 81 PHE A O 1
ATOM 664 N N . ALA A 1 82 ? 23.025 0.280 -45.233 1.00 84.38 82 ALA A N 1
ATOM 665 C CA . ALA A 1 82 ? 23.920 -0.624 -45.959 1.00 84.38 82 ALA A CA 1
ATOM 666 C C . ALA A 1 82 ? 23.752 -0.602 -47.495 1.00 84.38 82 ALA A C 1
ATOM 668 O O . ALA A 1 82 ? 24.645 -1.054 -48.213 1.00 84.38 82 ALA A O 1
ATOM 669 N N . VAL A 1 83 ? 22.620 -0.106 -48.008 1.00 88.44 83 VAL A N 1
ATOM 670 C CA . VAL A 1 83 ? 22.276 -0.126 -49.444 1.00 88.44 83 VAL A CA 1
ATOM 671 C C . VAL A 1 83 ? 22.364 1.268 -50.087 1.00 88.44 83 VAL A C 1
ATOM 673 O O . VAL A 1 83 ? 22.368 1.384 -51.313 1.00 88.44 83 VAL A O 1
ATOM 676 N N . VAL A 1 84 ? 22.462 2.339 -49.294 1.00 85.38 84 VAL A N 1
ATOM 677 C CA . VAL A 1 84 ? 22.491 3.718 -49.803 1.00 85.38 84 VAL A CA 1
ATOM 678 C C . VAL A 1 84 ? 23.839 4.069 -50.434 1.00 85.38 84 VAL A C 1
ATOM 680 O O . VAL A 1 84 ? 24.904 3.848 -49.869 1.00 85.38 84 VAL A O 1
ATOM 683 N N . THR A 1 85 ? 23.781 4.680 -51.619 1.00 79.81 85 THR A N 1
ATOM 684 C CA . THR A 1 85 ? 24.960 5.054 -52.424 1.00 79.81 85 THR A CA 1
ATOM 685 C C . THR A 1 85 ? 25.187 6.566 -52.517 1.00 79.81 85 THR A C 1
ATOM 687 O O . THR A 1 85 ? 26.145 7.023 -53.139 1.00 79.81 85 THR A O 1
ATOM 690 N N . THR A 1 86 ? 24.282 7.361 -51.950 1.00 87.31 86 THR A N 1
ATOM 691 C CA . THR A 1 86 ? 24.179 8.810 -52.150 1.00 87.31 86 THR A CA 1
ATOM 692 C C . THR A 1 86 ? 24.649 9.539 -50.893 1.00 87.31 86 THR A C 1
ATOM 694 O O . THR A 1 86 ? 24.032 9.394 -49.845 1.00 87.31 86 THR A O 1
ATOM 697 N N . ASN A 1 87 ? 25.692 10.377 -50.987 1.00 81.44 87 ASN A N 1
ATOM 698 C CA . ASN A 1 87 ? 26.292 11.050 -49.814 1.00 81.44 87 ASN A CA 1
ATOM 699 C C . ASN A 1 87 ? 25.271 11.794 -48.928 1.00 81.44 87 ASN A C 1
ATOM 701 O O . ASN A 1 87 ? 25.350 11.725 -47.712 1.00 81.44 87 ASN A O 1
ATOM 705 N N . LYS A 1 88 ? 24.268 12.459 -49.522 1.00 86.12 88 LYS A N 1
ATOM 706 C CA . LYS A 1 88 ? 23.229 13.172 -48.751 1.00 86.12 88 LYS A CA 1
ATOM 707 C C . LYS A 1 88 ? 22.299 12.244 -47.964 1.00 86.12 88 LYS A C 1
ATOM 709 O O . LYS A 1 88 ? 21.831 12.617 -46.897 1.00 86.12 88 LYS A O 1
ATOM 714 N N . GLU A 1 89 ? 21.986 11.077 -48.517 1.00 83.62 89 GLU A N 1
ATOM 715 C CA . GLU A 1 89 ? 21.128 10.084 -47.862 1.00 83.62 89 GLU A CA 1
ATOM 716 C C . GLU A 1 89 ? 21.907 9.315 -46.794 1.00 83.62 89 GLU A C 1
ATOM 718 O O . GLU A 1 89 ? 21.337 8.952 -45.771 1.00 83.62 89 GLU A O 1
ATOM 723 N N . TYR A 1 90 ? 23.213 9.130 -47.008 1.00 88.31 90 TYR A N 1
ATOM 724 C CA . TYR A 1 90 ? 24.131 8.565 -46.026 1.00 88.31 90 TYR A CA 1
ATOM 725 C C . TYR A 1 90 ? 24.185 9.429 -44.759 1.00 88.31 90 TYR A C 1
ATOM 727 O O . TYR A 1 90 ? 23.921 8.924 -43.670 1.00 88.31 90 TYR A O 1
ATOM 735 N N . ASP A 1 91 ? 24.431 10.737 -44.906 1.00 87.31 91 ASP A N 1
ATOM 736 C CA . ASP A 1 91 ? 24.492 11.672 -43.774 1.00 87.31 91 ASP A CA 1
ATOM 737 C C . ASP A 1 91 ? 23.158 11.726 -43.004 1.00 87.31 91 ASP A C 1
ATOM 739 O O . ASP A 1 91 ? 23.139 11.747 -41.774 1.00 87.31 91 ASP A O 1
ATOM 743 N N . ALA A 1 92 ? 22.026 11.713 -43.720 1.00 88.50 92 ALA A N 1
ATOM 744 C CA . ALA A 1 92 ? 20.699 11.733 -43.108 1.00 88.50 92 ALA A CA 1
ATOM 745 C C . ALA A 1 92 ? 20.395 10.443 -42.326 1.00 88.50 92 ALA A C 1
ATOM 747 O O . ALA A 1 92 ? 19.977 10.511 -41.172 1.00 88.50 92 ALA A O 1
ATOM 748 N N . LEU A 1 93 ? 20.647 9.272 -42.922 1.00 88.56 93 LEU A N 1
ATOM 749 C CA . LEU A 1 93 ? 20.430 7.985 -42.255 1.00 88.56 93 LEU A CA 1
ATOM 750 C C . LEU A 1 93 ? 21.366 7.787 -41.063 1.00 88.56 93 LEU A C 1
ATOM 752 O O . LEU A 1 93 ? 20.956 7.190 -40.072 1.00 88.56 93 LEU A O 1
ATOM 756 N N . GLN A 1 94 ? 22.598 8.299 -41.125 1.00 89.19 94 GLN A N 1
ATOM 757 C CA . GLN A 1 94 ? 23.507 8.250 -39.984 1.00 89.19 94 GLN A CA 1
ATOM 758 C C . GLN A 1 94 ? 22.925 9.002 -38.778 1.00 89.19 94 GLN A C 1
ATOM 760 O O . GLN A 1 94 ? 22.915 8.463 -37.671 1.00 89.19 94 GLN A O 1
ATOM 765 N N . LEU A 1 95 ? 22.381 10.205 -38.993 1.00 90.75 95 LEU A N 1
ATOM 766 C CA . LEU A 1 95 ? 21.725 10.981 -37.936 1.00 90.75 95 LEU A CA 1
ATOM 767 C C . LEU A 1 95 ? 20.462 10.289 -37.404 1.00 90.75 95 LEU A C 1
ATOM 769 O O . LEU A 1 95 ? 20.219 10.304 -36.199 1.00 90.75 95 LEU A O 1
ATOM 773 N N . GLU A 1 96 ? 19.667 9.662 -38.275 1.00 90.31 96 GLU A N 1
ATOM 774 C CA . GLU A 1 96 ? 18.493 8.879 -37.861 1.00 90.31 96 GLU A CA 1
ATOM 775 C C . GLU A 1 96 ? 18.890 7.677 -36.988 1.00 90.31 96 GLU A C 1
ATOM 777 O O . GLU A 1 96 ? 18.285 7.453 -35.941 1.00 90.31 96 GLU A O 1
ATOM 782 N N . ILE A 1 97 ? 19.948 6.949 -37.361 1.00 91.88 97 ILE A N 1
ATOM 783 C CA . ILE A 1 97 ? 20.486 5.822 -36.584 1.00 91.88 97 ILE A CA 1
ATOM 784 C C . ILE A 1 97 ? 20.995 6.289 -35.216 1.00 91.88 97 ILE A C 1
ATOM 786 O O . ILE A 1 97 ? 20.699 5.654 -34.203 1.00 91.88 97 ILE A O 1
ATOM 790 N N . GLU A 1 98 ? 21.745 7.391 -35.159 1.00 93.44 98 GLU A N 1
ATOM 791 C CA . GLU A 1 98 ? 22.220 7.973 -33.897 1.00 93.44 98 GLU A CA 1
ATOM 792 C C . GLU A 1 98 ? 21.051 8.421 -33.006 1.00 93.44 98 GLU A C 1
ATOM 794 O O . GLU A 1 98 ? 21.057 8.162 -31.798 1.00 93.44 98 GLU A O 1
ATOM 799 N N . ALA A 1 99 ? 20.004 9.011 -33.590 1.00 93.00 99 ALA A N 1
ATOM 800 C CA . ALA A 1 99 ? 18.793 9.379 -32.863 1.00 93.00 99 ALA A CA 1
ATOM 801 C C . ALA A 1 99 ? 18.048 8.146 -32.321 1.00 93.00 99 ALA A C 1
ATOM 803 O O . ALA A 1 99 ? 17.620 8.158 -31.166 1.00 93.00 99 ALA A O 1
ATOM 804 N N . CYS A 1 100 ? 17.926 7.067 -33.103 1.00 92.19 100 CYS A N 1
ATOM 805 C CA . CYS A 1 100 ? 17.327 5.812 -32.639 1.00 92.19 100 CYS A CA 1
ATOM 806 C C . CYS A 1 100 ? 18.143 5.167 -31.511 1.00 92.19 100 CYS A C 1
ATOM 808 O O . CYS A 1 100 ? 17.566 4.744 -30.512 1.00 92.19 100 CYS A O 1
ATOM 810 N N . LYS A 1 101 ? 19.478 5.149 -31.620 1.00 94.00 101 LYS A N 1
ATOM 811 C CA . LYS A 1 101 ? 20.371 4.653 -30.557 1.00 94.00 101 LYS A CA 1
ATOM 812 C C . LYS A 1 101 ? 20.240 5.463 -29.270 1.00 94.00 101 LYS A C 1
ATOM 814 O O . LYS A 1 101 ? 20.212 4.879 -28.193 1.00 94.00 101 LYS A O 1
ATOM 819 N N . THR A 1 102 ? 20.117 6.785 -29.383 1.00 95.50 102 THR A N 1
ATOM 820 C CA . THR A 1 102 ? 19.922 7.669 -28.224 1.00 95.50 102 THR A CA 1
ATOM 821 C C . THR A 1 102 ? 18.592 7.374 -27.531 1.00 95.50 102 THR A C 1
ATOM 823 O O . THR A 1 102 ? 18.579 7.122 -26.334 1.00 95.50 102 THR A O 1
ATOM 826 N N . LYS A 1 103 ? 17.490 7.286 -28.290 1.00 94.12 103 LYS A N 1
ATOM 827 C CA . LYS A 1 103 ? 16.175 6.926 -27.734 1.00 94.12 103 LYS A CA 1
ATOM 828 C C . LYS A 1 103 ? 16.180 5.558 -27.053 1.00 94.12 103 LYS A C 1
ATOM 830 O O . LYS A 1 103 ? 15.594 5.410 -25.991 1.00 94.12 103 LYS A O 1
ATOM 835 N N . LEU A 1 104 ? 16.850 4.570 -27.649 1.00 95.38 104 LEU A N 1
ATOM 836 C CA . LEU A 1 104 ? 17.004 3.248 -27.042 1.00 95.38 104 LEU A CA 1
ATOM 837 C C . LEU A 1 104 ? 17.752 3.315 -25.711 1.00 95.38 104 LEU A C 1
ATOM 839 O O . LEU A 1 104 ? 17.297 2.716 -24.744 1.00 95.38 104 LEU A O 1
ATOM 843 N N . ALA A 1 105 ? 18.858 4.059 -25.650 1.00 96.00 105 ALA A N 1
ATOM 844 C CA .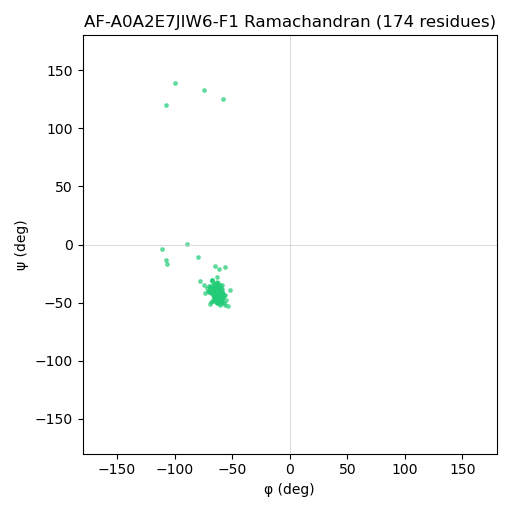 ALA A 1 105 ? 19.611 4.245 -24.413 1.00 96.00 105 ALA A CA 1
ATOM 845 C C . ALA A 1 105 ? 18.776 4.953 -23.328 1.00 96.00 105 ALA A C 1
ATOM 847 O O . ALA A 1 105 ? 18.845 4.578 -22.155 1.00 96.00 105 ALA A O 1
ATOM 848 N N . ASP A 1 106 ? 17.952 5.931 -23.713 1.00 96.06 106 ASP A N 1
ATOM 849 C CA . ASP A 1 106 ? 17.029 6.607 -22.798 1.00 96.06 106 ASP A CA 1
ATOM 850 C C . ASP A 1 106 ? 15.973 5.626 -22.253 1.00 96.06 106 ASP A C 1
ATOM 852 O O . ASP A 1 106 ? 15.776 5.550 -21.039 1.00 96.06 106 ASP A O 1
ATOM 856 N N . SER A 1 107 ? 15.341 4.817 -23.114 1.00 95.12 107 SER A N 1
ATOM 857 C CA . SER A 1 107 ? 14.370 3.797 -22.687 1.00 95.12 107 SER A CA 1
ATOM 858 C C . SER A 1 107 ? 15.014 2.690 -21.836 1.00 95.12 107 SER A C 1
ATOM 860 O O . SER A 1 107 ? 14.397 2.219 -20.884 1.00 95.12 107 SER A O 1
ATOM 862 N N . GLU A 1 108 ? 16.258 2.287 -22.122 1.00 95.56 108 GLU A N 1
ATOM 863 C CA . GLU A 1 108 ? 17.027 1.345 -21.289 1.00 95.56 108 GLU A CA 1
ATOM 864 C C . GLU A 1 108 ? 17.348 1.931 -19.908 1.00 95.56 108 GLU A C 1
ATOM 866 O O . GLU A 1 108 ? 17.257 1.227 -18.902 1.00 95.56 108 GLU A O 1
ATOM 871 N N . THR A 1 109 ? 17.658 3.228 -19.840 1.00 97.12 109 THR A N 1
ATOM 872 C CA . THR A 1 109 ? 17.869 3.936 -18.569 1.00 97.12 109 THR A CA 1
ATOM 873 C C . THR A 1 109 ? 16.579 3.977 -17.751 1.00 97.12 109 THR A C 1
ATOM 875 O O . THR A 1 109 ? 16.588 3.619 -16.576 1.00 97.12 109 THR A O 1
ATOM 878 N N . GLN A 1 110 ? 15.450 4.314 -18.378 1.00 95.50 110 GLN A N 1
ATOM 879 C CA . GLN A 1 110 ? 14.138 4.302 -17.719 1.00 95.50 110 GLN A CA 1
ATOM 880 C C . GLN A 1 110 ? 13.735 2.906 -17.234 1.00 95.50 110 GLN A C 1
ATOM 882 O O . GLN A 1 110 ? 13.141 2.776 -16.164 1.00 95.50 110 GLN A O 1
ATOM 887 N N . LEU A 1 111 ? 14.071 1.856 -17.992 1.00 97.31 111 LEU A N 1
ATOM 888 C CA . LEU A 1 111 ? 13.837 0.478 -17.572 1.00 97.31 111 LEU A CA 1
ATOM 889 C C . LEU A 1 111 ? 14.636 0.140 -16.308 1.00 97.31 111 LEU A C 1
ATOM 891 O O . LEU A 1 111 ? 14.082 -0.442 -15.377 1.00 97.31 111 LEU A O 1
ATOM 895 N N . LEU A 1 112 ? 15.918 0.513 -16.262 1.00 97.06 112 LEU A N 1
ATOM 896 C CA . LEU A 1 112 ? 16.760 0.308 -15.081 1.00 97.06 112 LEU A C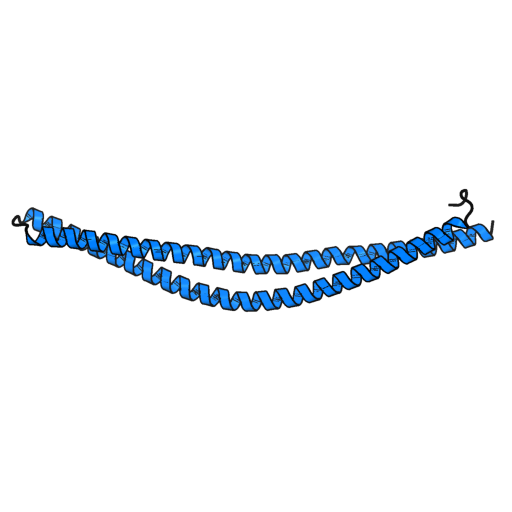A 1
ATOM 897 C C . LEU A 1 112 ? 16.207 1.054 -13.863 1.00 97.06 112 LEU A C 1
ATOM 899 O O . LEU A 1 112 ? 16.058 0.450 -12.803 1.00 97.06 112 LEU A O 1
ATOM 903 N N . GLU A 1 113 ? 15.832 2.324 -14.024 1.00 96.31 113 GLU A N 1
ATOM 904 C CA . GLU A 1 113 ? 15.212 3.119 -12.958 1.00 96.31 113 GLU A CA 1
ATOM 905 C C . GLU A 1 113 ? 13.911 2.485 -12.448 1.00 96.31 113 GLU A C 1
ATOM 907 O O . GLU A 1 113 ? 13.690 2.422 -11.237 1.00 96.31 113 GLU A O 1
ATOM 912 N N . ALA A 1 114 ? 13.068 1.971 -13.351 1.00 96.62 114 ALA A N 1
A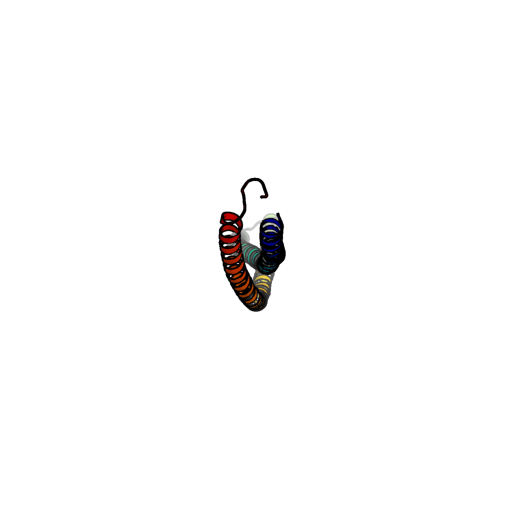TOM 913 C CA . ALA A 1 114 ? 11.833 1.294 -12.977 1.00 96.62 114 ALA A CA 1
ATOM 914 C C . ALA A 1 114 ? 12.106 0.002 -12.194 1.00 96.62 114 ALA A C 1
ATOM 916 O O . ALA A 1 114 ? 11.486 -0.223 -11.158 1.00 96.62 114 ALA A O 1
ATOM 917 N N 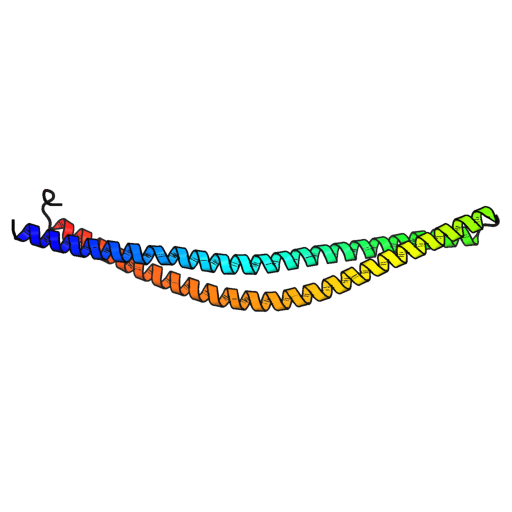. VAL A 1 115 ? 13.063 -0.820 -12.633 1.00 96.44 115 VAL A N 1
ATOM 918 C CA . VAL A 1 115 ? 13.435 -2.067 -11.943 1.00 96.44 115 VAL A CA 1
ATOM 919 C C . VAL A 1 115 ? 14.032 -1.789 -10.561 1.00 96.44 115 VAL A C 1
ATOM 921 O O . VAL A 1 115 ? 13.669 -2.459 -9.594 1.00 96.44 115 VAL A O 1
ATOM 924 N N . GLU A 1 116 ? 14.906 -0.790 -10.432 1.00 96.75 116 GLU A N 1
ATOM 925 C CA . GLU A 1 116 ? 15.433 -0.372 -9.127 1.00 96.75 116 GLU A CA 1
ATOM 926 C C . GLU A 1 116 ? 14.331 0.183 -8.213 1.00 96.75 116 GLU A C 1
ATOM 928 O O . GLU A 1 116 ? 14.329 -0.087 -7.010 1.00 96.75 116 GLU A O 1
ATOM 933 N N . GLY A 1 117 ? 13.388 0.950 -8.771 1.00 96.75 117 GLY A N 1
ATOM 934 C CA . GLY A 1 117 ? 12.219 1.462 -8.055 1.00 96.75 117 GLY A CA 1
ATOM 935 C C . GLY A 1 117 ? 11.328 0.339 -7.522 1.00 96.75 117 GLY A C 1
ATOM 936 O O . GLY A 1 117 ? 10.970 0.355 -6.345 1.00 96.75 117 GLY A O 1
ATOM 937 N N . ILE A 1 118 ? 11.050 -0.673 -8.351 1.00 97.44 118 ILE A N 1
ATOM 938 C CA . ILE A 1 118 ? 10.303 -1.882 -7.968 1.00 97.44 118 ILE A CA 1
ATOM 939 C C . ILE A 1 118 ? 10.983 -2.582 -6.795 1.00 97.44 118 ILE A C 1
ATOM 941 O O . ILE A 1 118 ? 10.320 -2.866 -5.804 1.00 97.44 118 ILE A O 1
ATOM 945 N N . GLN A 1 119 ? 12.294 -2.828 -6.875 1.00 96.88 119 GLN A N 1
ATOM 946 C CA . GLN A 1 119 ? 13.027 -3.518 -5.808 1.00 96.88 119 GLN A CA 1
ATOM 947 C C . GLN A 1 119 ? 12.948 -2.761 -4.478 1.00 96.88 119 GLN A C 1
ATOM 949 O O . GLN A 1 119 ? 12.634 -3.360 -3.453 1.00 96.88 119 GLN A O 1
ATOM 954 N N . LYS A 1 120 ? 13.171 -1.440 -4.503 1.00 96.56 120 LYS A N 1
ATOM 955 C CA . LYS A 1 120 ? 13.100 -0.593 -3.302 1.00 96.56 120 LYS A CA 1
ATOM 956 C C . LYS A 1 120 ? 11.704 -0.591 -2.688 1.00 96.56 120 LYS A C 1
ATOM 958 O O . LYS A 1 120 ? 11.572 -0.728 -1.478 1.00 96.56 120 LYS A O 1
ATOM 963 N N . ILE A 1 121 ? 10.664 -0.449 -3.508 1.00 96.56 121 ILE A N 1
ATOM 964 C CA . ILE A 1 121 ? 9.285 -0.425 -3.008 1.00 96.56 121 ILE A CA 1
ATOM 965 C C . ILE A 1 121 ? 8.849 -1.797 -2.509 1.00 96.56 121 ILE A C 1
ATOM 967 O O . ILE A 1 121 ? 8.131 -1.870 -1.522 1.00 96.56 121 ILE A O 1
ATOM 971 N N . GLN A 1 122 ? 9.283 -2.887 -3.140 1.00 96.44 122 GLN A N 1
ATOM 972 C CA . GLN A 1 122 ? 8.995 -4.232 -2.643 1.00 96.44 122 GLN A CA 1
ATOM 973 C C . GLN A 1 122 ? 9.605 -4.466 -1.259 1.00 96.44 122 GLN A C 1
ATOM 975 O O . GLN A 1 122 ? 8.924 -5.003 -0.392 1.00 96.44 122 GLN A O 1
ATOM 980 N N . GLU A 1 123 ? 10.844 -4.023 -1.034 1.00 95.94 123 GLU A N 1
ATOM 981 C CA . GLU A 1 123 ? 11.478 -4.081 0.288 1.00 95.94 123 GLU A CA 1
ATOM 982 C C . GLU A 1 123 ? 10.700 -3.243 1.315 1.00 95.94 123 GLU A C 1
ATOM 984 O O . GLU A 1 123 ? 10.339 -3.752 2.373 1.00 95.94 123 GLU A O 1
ATOM 989 N N . GLN A 1 124 ? 10.328 -2.008 0.959 1.00 94.75 124 GLN A N 1
ATOM 990 C CA . GLN A 1 124 ? 9.503 -1.145 1.814 1.00 94.75 124 GLN A CA 1
ATOM 991 C C . GLN A 1 124 ? 8.134 -1.756 2.130 1.00 94.75 124 GLN A C 1
ATOM 993 O O . GLN A 1 124 ? 7.677 -1.677 3.264 1.00 94.75 124 GLN A O 1
ATOM 998 N N . ILE A 1 125 ? 7.473 -2.379 1.151 1.00 95.50 125 ILE A N 1
ATOM 999 C CA . ILE A 1 125 ? 6.180 -3.040 1.350 1.00 95.50 125 ILE A CA 1
ATOM 1000 C C . ILE A 1 125 ? 6.316 -4.204 2.330 1.00 95.50 125 ILE A C 1
ATOM 1002 O O . ILE A 1 125 ? 5.440 -4.372 3.169 1.00 95.50 125 ILE A O 1
ATOM 1006 N N . GLU A 1 126 ? 7.368 -5.016 2.234 1.00 94.69 126 GLU A N 1
ATOM 1007 C CA . GLU A 1 126 ? 7.573 -6.132 3.165 1.00 94.69 126 GLU A CA 1
ATOM 1008 C C . GLU A 1 126 ? 7.844 -5.640 4.595 1.00 94.69 126 GLU A C 1
ATOM 1010 O O . GLU A 1 126 ? 7.261 -6.168 5.544 1.00 94.69 126 GLU A O 1
ATOM 1015 N N . GLU A 1 127 ? 8.656 -4.592 4.759 1.00 93.19 127 GLU A N 1
ATOM 1016 C CA . GLU A 1 127 ? 8.899 -3.968 6.067 1.00 93.19 127 GLU A CA 1
ATOM 1017 C C . GLU A 1 127 ? 7.615 -3.370 6.666 1.00 93.19 127 GLU A C 1
ATOM 1019 O O . GLU A 1 127 ? 7.249 -3.674 7.806 1.00 93.19 127 GL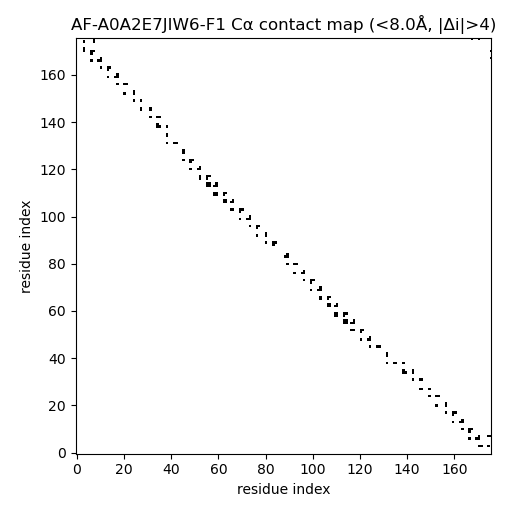U A O 1
ATOM 1024 N N . GLU A 1 128 ? 6.887 -2.570 5.884 1.00 93.25 128 GLU A N 1
ATOM 1025 C CA . GLU A 1 128 ? 5.640 -1.930 6.314 1.00 93.25 128 GLU A CA 1
ATOM 1026 C C . GLU A 1 128 ? 4.519 -2.948 6.547 1.00 93.25 128 GLU A C 1
ATOM 1028 O O . GLU A 1 128 ? 3.687 -2.751 7.430 1.00 93.25 128 GLU A O 1
ATOM 1033 N N . LYS A 1 129 ? 4.492 -4.073 5.818 1.00 94.00 129 LYS A N 1
ATOM 1034 C CA . LYS A 1 129 ? 3.538 -5.165 6.070 1.00 94.00 129 LYS A CA 1
ATOM 1035 C C . LYS A 1 129 ? 3.758 -5.784 7.438 1.00 94.00 129 LYS A C 1
ATOM 1037 O O . LYS A 1 129 ? 2.782 -5.990 8.156 1.00 94.00 129 LYS A O 1
ATOM 1042 N N . GLY A 1 130 ? 5.013 -6.031 7.813 1.00 92.12 130 GLY A N 1
ATOM 1043 C CA . GLY A 1 130 ? 5.347 -6.515 9.151 1.00 92.12 130 GLY A CA 1
ATOM 1044 C C . GLY A 1 130 ? 4.886 -5.539 10.235 1.00 92.12 130 GLY A C 1
ATOM 1045 O O . GLY A 1 130 ? 4.160 -5.925 11.150 1.00 92.12 130 GLY A O 1
ATOM 1046 N N . ALA A 1 131 ? 5.227 -4.255 10.088 1.00 91.38 131 ALA A N 1
ATOM 1047 C CA . ALA A 1 131 ? 4.814 -3.214 11.031 1.00 91.38 131 ALA A CA 1
ATOM 1048 C C . ALA A 1 131 ? 3.282 -3.069 11.116 1.00 91.38 131 ALA A C 1
ATOM 1050 O O . ALA A 1 131 ? 2.714 -2.946 12.205 1.00 91.38 131 ALA A O 1
ATOM 1051 N N . PHE A 1 132 ? 2.594 -3.125 9.976 1.00 94.00 132 PHE A N 1
ATOM 1052 C CA . PHE A 1 132 ? 1.139 -3.081 9.908 1.00 94.00 132 PHE A CA 1
ATOM 1053 C C . PHE A 1 132 ? 0.492 -4.280 10.595 1.00 94.00 132 PHE A C 1
ATOM 1055 O O . PHE A 1 132 ? 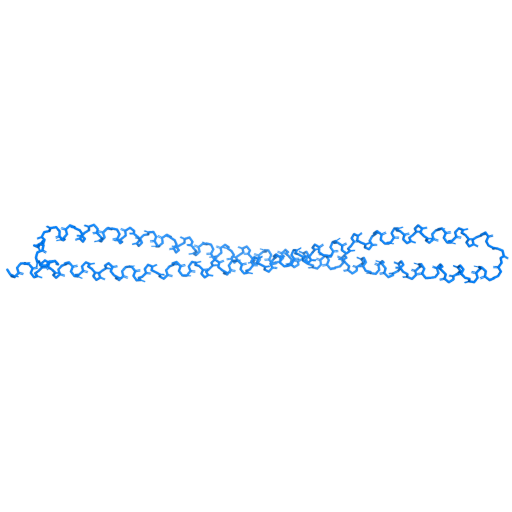-0.482 -4.092 11.319 1.00 94.00 132 PHE A O 1
ATOM 1062 N N . GLU A 1 133 ? 0.999 -5.497 10.391 1.00 94.19 133 GLU A N 1
ATOM 1063 C CA . GLU A 1 133 ? 0.463 -6.691 11.047 1.00 94.19 133 GLU A CA 1
ATOM 1064 C C . GLU A 1 133 ? 0.597 -6.608 12.570 1.00 94.19 133 GLU A C 1
ATOM 1066 O O . GLU A 1 133 ? -0.371 -6.910 13.270 1.00 94.19 133 GLU A O 1
ATOM 1071 N N . GLU A 1 134 ? 1.729 -6.119 13.084 1.00 93.75 134 GLU A N 1
ATOM 1072 C CA . GLU A 1 134 ? 1.922 -5.897 14.522 1.00 93.75 134 GLU A CA 1
ATOM 1073 C C . GLU A 1 134 ? 0.928 -4.871 15.083 1.00 93.75 134 GLU A C 1
ATOM 1075 O O . GLU A 1 134 ? 0.253 -5.135 16.084 1.00 93.75 134 GLU A O 1
ATOM 1080 N N . ILE A 1 135 ? 0.787 -3.714 14.421 1.00 92.00 135 ILE A N 1
ATOM 1081 C CA . ILE A 1 135 ? -0.172 -2.673 14.821 1.00 92.00 135 ILE A CA 1
ATOM 1082 C C . ILE A 1 135 ? -1.593 -3.226 14.761 1.00 92.00 135 ILE A C 1
ATOM 1084 O O . ILE A 1 135 ? -2.359 -3.089 15.713 1.00 92.00 135 ILE A O 1
ATOM 1088 N N . ARG A 1 136 ? -1.953 -3.877 13.655 1.00 94.00 136 ARG A N 1
ATOM 1089 C CA . ARG A 1 136 ? -3.280 -4.447 13.448 1.00 94.00 136 ARG A CA 1
ATOM 1090 C C . ARG A 1 136 ? -3.605 -5.473 14.519 1.00 94.00 136 ARG A C 1
ATOM 1092 O O . ARG A 1 136 ? -4.707 -5.428 15.053 1.00 94.00 136 ARG A O 1
ATOM 1099 N N . GLN A 1 137 ? -2.680 -6.373 14.842 1.00 95.25 137 GLN A N 1
ATOM 1100 C CA . GLN A 1 137 ? -2.904 -7.378 15.872 1.00 95.25 137 GLN A CA 1
ATOM 1101 C C . GLN A 1 137 ? -3.093 -6.726 17.245 1.00 95.25 137 GLN A C 1
ATOM 1103 O O . GLN A 1 137 ? -4.092 -7.000 17.905 1.00 95.25 137 GLN A O 1
ATOM 1108 N N . ALA A 1 138 ? -2.200 -5.816 17.645 1.00 93.81 138 ALA A N 1
ATOM 1109 C CA . ALA A 1 138 ? -2.292 -5.139 18.938 1.00 93.81 138 ALA A CA 1
ATOM 1110 C C . ALA A 1 138 ? -3.598 -4.337 19.086 1.00 93.81 138 ALA A C 1
ATOM 1112 O O . ALA A 1 138 ? -4.253 -4.379 20.130 1.00 93.81 138 ALA A O 1
ATOM 1113 N N . GLN A 1 139 ? -4.004 -3.625 18.031 1.00 92.81 139 GLN A N 1
ATOM 1114 C CA . GLN A 1 139 ? -5.250 -2.863 18.042 1.00 92.81 139 GLN A CA 1
ATOM 1115 C C . GLN A 1 139 ? -6.480 -3.769 17.991 1.00 92.81 139 GLN A C 1
ATOM 1117 O O . GLN A 1 139 ? -7.457 -3.489 18.682 1.00 92.81 139 GLN A O 1
ATOM 1122 N N . GLN A 1 140 ? -6.441 -4.871 17.237 1.00 93.62 140 GLN A N 1
ATOM 1123 C CA . GLN A 1 140 ? -7.548 -5.825 17.179 1.00 93.62 140 GLN A CA 1
ATOM 1124 C C . GLN A 1 140 ? -7.759 -6.526 18.522 1.00 93.62 140 GLN A C 1
ATOM 1126 O O . GLN A 1 140 ? -8.891 -6.591 18.989 1.00 93.62 140 GLN A O 1
ATOM 1131 N N . GLU A 1 141 ? -6.689 -6.976 19.182 1.00 95.50 141 GLU A N 1
ATOM 1132 C CA . GLU A 1 141 ? -6.769 -7.546 20.533 1.00 95.50 141 GLU A CA 1
ATOM 1133 C C . GLU A 1 141 ? -7.421 -6.551 21.500 1.00 95.50 141 GLU A C 1
ATOM 1135 O O . GLU A 1 141 ? -8.325 -6.905 22.261 1.00 95.50 141 GLU A O 1
ATOM 1140 N N . ARG A 1 142 ? -7.039 -5.270 21.416 1.00 93.12 142 ARG A N 1
ATOM 1141 C CA . ARG A 1 142 ? -7.645 -4.228 22.244 1.00 93.12 142 ARG A CA 1
ATOM 1142 C C . ARG A 1 142 ? -9.113 -3.974 21.901 1.00 93.12 142 ARG A C 1
ATOM 1144 O O . ARG A 1 142 ? -9.915 -3.752 22.807 1.00 93.12 142 ARG A O 1
ATOM 1151 N N . ILE A 1 143 ? -9.477 -3.990 20.621 1.00 94.00 143 ILE A N 1
ATOM 1152 C CA . ILE A 1 143 ? -10.870 -3.868 20.174 1.00 94.00 143 ILE A CA 1
ATOM 1153 C C . ILE A 1 143 ? -11.702 -5.023 20.735 1.00 94.00 143 ILE A C 1
ATOM 1155 O O . ILE A 1 143 ? -12.772 -4.773 21.288 1.00 94.00 143 ILE A O 1
ATOM 1159 N N . ASP A 1 144 ? -11.204 -6.255 20.655 1.00 94.56 144 ASP A N 1
ATOM 1160 C CA . ASP A 1 144 ? -11.899 -7.446 21.148 1.00 94.56 144 ASP A CA 1
ATOM 1161 C C . ASP A 1 144 ? -12.104 -7.378 22.674 1.00 94.56 144 ASP A C 1
ATOM 1163 O O . ASP A 1 144 ? -13.196 -7.664 23.175 1.00 94.56 144 ASP A O 1
ATOM 1167 N N . GLU A 1 145 ? -11.098 -6.911 23.426 1.00 94.19 145 GLU A N 1
ATOM 1168 C CA . GLU A 1 145 ? -11.230 -6.633 24.863 1.00 94.19 145 GLU A CA 1
ATOM 1169 C C . GLU A 1 145 ? -12.317 -5.589 25.156 1.00 94.19 145 GLU A C 1
ATOM 1171 O O . GLU A 1 145 ? -13.164 -5.800 26.030 1.00 94.19 145 GLU A O 1
ATOM 1176 N N . LEU A 1 146 ? -12.307 -4.460 24.438 1.00 92.31 146 LEU A N 1
ATOM 1177 C CA . LEU A 1 146 ? -13.284 -3.382 24.621 1.00 92.31 146 LEU A CA 1
ATOM 1178 C C . LEU A 1 146 ? -14.699 -3.846 24.256 1.00 92.31 146 LEU A C 1
ATOM 1180 O O . LEU A 1 146 ? -15.651 -3.503 24.955 1.00 92.31 146 LEU A O 1
ATOM 1184 N N . GLN A 1 147 ? -14.849 -4.665 23.214 1.00 92.44 147 GLN A N 1
ATOM 1185 C CA . GLN A 1 147 ? -16.126 -5.278 22.846 1.00 92.44 147 GLN A CA 1
ATOM 1186 C C . GLN A 1 147 ? -16.621 -6.251 23.921 1.00 92.44 147 GLN A C 1
ATOM 1188 O O . GLN A 1 147 ? -17.802 -6.233 24.268 1.00 92.44 147 GLN A O 1
ATOM 1193 N N . GLY A 1 148 ? -15.733 -7.061 24.504 1.00 93.19 148 GLY A N 1
ATOM 1194 C CA . GLY A 1 148 ? -16.075 -7.935 25.628 1.00 93.19 148 GLY A CA 1
ATOM 1195 C C . GLY A 1 148 ? -16.543 -7.153 26.861 1.00 93.19 148 GLY A C 1
ATOM 1196 O O . GLY A 1 148 ? -17.548 -7.508 27.486 1.00 93.19 148 GLY A O 1
ATOM 1197 N N . GLN A 1 149 ? -15.861 -6.049 27.180 1.00 90.94 149 GLN A N 1
ATOM 1198 C CA . GLN A 1 149 ? -16.265 -5.145 28.263 1.00 90.94 149 GLN A CA 1
ATOM 1199 C C . GLN A 1 149 ? -17.611 -4.477 27.973 1.00 90.94 149 GLN A C 1
ATOM 1201 O O . GLN A 1 149 ? -18.462 -4.422 28.859 1.00 90.94 149 GLN A O 1
ATOM 1206 N N . LEU A 1 150 ? -17.836 -4.036 26.733 1.00 91.62 150 LEU A N 1
ATOM 1207 C CA . LEU A 1 150 ? -19.094 -3.436 26.296 1.00 91.62 150 LEU A CA 1
ATOM 1208 C C . LEU A 1 150 ? -20.259 -4.422 26.420 1.00 91.62 150 LEU A C 1
ATOM 1210 O O . LEU A 1 150 ? -21.310 -4.047 26.932 1.00 91.62 150 LEU A O 1
ATOM 1214 N N . ASN A 1 151 ? -20.068 -5.680 26.017 1.00 91.62 151 ASN A N 1
ATOM 1215 C CA . ASN A 1 151 ? -21.083 -6.726 26.160 1.00 91.62 151 ASN A CA 1
ATOM 1216 C C . ASN A 1 151 ? -21.400 -7.007 27.633 1.00 91.62 151 ASN A C 1
ATOM 1218 O O . ASN A 1 151 ? -22.564 -7.039 28.016 1.00 91.62 151 ASN A O 1
ATOM 1222 N N . THR A 1 152 ? -20.371 -7.119 28.477 1.00 91.88 152 THR A N 1
ATOM 1223 C CA . THR A 1 152 ? -20.556 -7.311 29.926 1.00 91.88 152 THR A CA 1
ATOM 1224 C C . THR A 1 152 ? -21.301 -6.128 30.553 1.00 91.88 152 THR A C 1
ATOM 1226 O O . THR A 1 152 ? -22.187 -6.317 31.383 1.00 91.88 152 THR A O 1
ATOM 1229 N N . MET A 1 153 ? -20.974 -4.893 30.155 1.00 89.31 153 MET A N 1
ATOM 1230 C CA . MET A 1 153 ? -21.706 -3.707 30.602 1.00 89.31 153 MET A CA 1
ATOM 1231 C C . MET A 1 153 ? -23.143 -3.692 30.087 1.00 89.31 153 MET A C 1
ATOM 1233 O O . MET A 1 153 ? -24.034 -3.291 30.829 1.00 89.31 153 MET A O 1
ATOM 1237 N N . GLN A 1 154 ? -23.393 -4.150 28.859 1.00 89.94 154 GLN A N 1
ATOM 1238 C CA . GLN A 1 154 ? -24.752 -4.266 28.336 1.00 89.94 154 GLN A CA 1
ATOM 1239 C C . GLN A 1 154 ? -25.587 -5.238 29.172 1.00 89.94 154 GLN A C 1
ATOM 1241 O O . GLN A 1 154 ? -26.689 -4.885 29.574 1.00 89.94 154 GLN A O 1
ATOM 1246 N N . GLU A 1 155 ? -25.046 -6.410 29.506 1.00 92.31 155 GLU A N 1
ATOM 1247 C CA . GLU A 1 155 ? -25.729 -7.378 30.374 1.00 92.31 155 GLU A CA 1
ATOM 1248 C C . GLU A 1 155 ? -26.039 -6.788 31.761 1.00 92.31 155 GLU A C 1
ATOM 1250 O O . GLU A 1 155 ? -27.103 -7.038 32.333 1.00 92.31 155 GLU A O 1
ATOM 1255 N N . GLN A 1 156 ? -25.130 -5.972 32.308 1.00 90.44 156 GLN A N 1
ATOM 1256 C CA . GLN A 1 156 ? -25.367 -5.258 33.564 1.00 90.44 156 GLN A CA 1
ATOM 1257 C C . GLN A 1 156 ? -26.481 -4.217 33.432 1.00 90.44 156 GLN A C 1
ATOM 1259 O O . GLN A 1 156 ? -27.340 -4.153 34.311 1.00 90.44 156 GLN A O 1
ATOM 1264 N N . VAL A 1 157 ? -26.488 -3.427 32.354 1.00 89.88 157 VAL A N 1
ATOM 1265 C CA . VAL A 1 157 ? -27.554 -2.455 32.069 1.00 89.88 157 VAL A CA 1
ATOM 1266 C C . VAL A 1 157 ? -28.897 -3.170 31.964 1.00 89.88 157 VAL A C 1
ATOM 1268 O O . VAL A 1 157 ? -29.819 -2.798 32.684 1.00 89.88 157 VAL A O 1
ATOM 1271 N N . ASP A 1 158 ? -28.985 -4.247 31.182 1.00 90.94 158 ASP A N 1
ATOM 1272 C CA . ASP A 1 158 ? -30.215 -5.026 31.004 1.00 90.94 158 ASP A CA 1
ATOM 1273 C C . ASP A 1 158 ? -30.730 -5.582 32.346 1.00 90.94 158 ASP A C 1
ATOM 1275 O O . ASP A 1 158 ? -31.922 -5.507 32.652 1.00 90.94 158 ASP A O 1
ATOM 1279 N N . SER A 1 159 ? -29.830 -6.082 33.203 1.00 91.38 159 SER A N 1
ATOM 1280 C CA . SER A 1 159 ? -30.201 -6.559 34.542 1.00 91.38 159 SER A CA 1
ATOM 1281 C C . SER A 1 159 ? -30.709 -5.431 35.446 1.00 91.38 159 SER A C 1
ATOM 1283 O O . SER A 1 159 ? -31.675 -5.604 36.196 1.00 91.38 159 SER A O 1
ATOM 1285 N N . VAL A 1 160 ? -30.073 -4.257 35.395 1.00 89.56 160 VAL A N 1
ATOM 1286 C CA . VAL A 1 160 ? -30.495 -3.082 36.169 1.00 89.56 160 VAL A CA 1
ATOM 1287 C C . VAL A 1 160 ? -31.828 -2.541 35.643 1.00 89.56 160 VAL A C 1
ATOM 1289 O O . VAL A 1 160 ? -32.679 -2.171 36.453 1.00 89.56 160 VAL A O 1
ATOM 1292 N N . GLU A 1 161 ? -32.077 -2.575 34.331 1.00 88.56 161 GLU A N 1
ATOM 1293 C CA . GLU A 1 161 ? -33.379 -2.245 33.740 1.00 88.56 161 GLU A CA 1
ATOM 1294 C C . GLU A 1 161 ? -34.481 -3.208 34.190 1.00 88.56 161 GLU A C 1
ATOM 1296 O O . GLU A 1 161 ? -35.577 -2.771 34.550 1.00 88.56 161 GLU A O 1
ATOM 1301 N N . GLU A 1 162 ? -34.214 -4.513 34.223 1.00 90.94 162 GLU A N 1
ATOM 1302 C CA . GLU A 1 162 ? -35.182 -5.502 34.708 1.00 90.94 162 GLU A CA 1
ATOM 1303 C C . GLU A 1 162 ? -35.508 -5.281 36.197 1.00 90.94 162 GLU A C 1
ATOM 1305 O O . GLU A 1 162 ? -36.677 -5.294 36.613 1.00 90.94 162 GLU A O 1
ATOM 1310 N N . ASN A 1 163 ? -34.485 -4.977 37.002 1.00 87.19 163 ASN A N 1
ATOM 1311 C CA . ASN A 1 163 ? -34.655 -4.586 38.400 1.00 87.19 163 ASN A CA 1
ATOM 1312 C C . ASN A 1 163 ? -35.484 -3.302 38.525 1.00 87.19 163 ASN A C 1
ATOM 1314 O O . ASN A 1 163 ? -36.408 -3.242 39.340 1.00 87.19 163 ASN A O 1
ATOM 1318 N N . ARG A 1 164 ? -35.220 -2.297 37.683 1.00 88.00 164 ARG A N 1
ATOM 1319 C CA . ARG A 1 164 ? -35.984 -1.045 37.625 1.00 88.00 164 ARG A CA 1
ATOM 1320 C C . ARG A 1 164 ? -37.457 -1.307 37.330 1.00 88.00 164 ARG A C 1
ATOM 1322 O O . ARG A 1 164 ? -38.319 -0.787 38.036 1.00 88.00 164 ARG A O 1
ATOM 1329 N N . GLN A 1 165 ? -37.760 -2.137 36.331 1.00 88.06 165 GLN A N 1
ATOM 1330 C CA . GLN A 1 165 ? -39.135 -2.511 35.987 1.00 88.06 165 GLN A CA 1
ATOM 1331 C C . GLN A 1 165 ? -39.836 -3.235 37.139 1.00 88.06 165 GLN A C 1
ATOM 1333 O O . GLN A 1 165 ? -41.025 -3.016 37.374 1.00 88.06 165 GLN A O 1
ATOM 1338 N N . THR A 1 166 ? -39.113 -4.086 37.866 1.00 86.69 166 THR A N 1
ATOM 1339 C CA . THR A 1 166 ? -39.648 -4.798 39.031 1.00 86.69 166 THR A CA 1
ATOM 1340 C C . THR A 1 166 ? -39.976 -3.830 40.166 1.00 86.69 166 THR A C 1
ATOM 1342 O O . THR A 1 166 ? -41.094 -3.847 40.671 1.00 86.69 166 THR A O 1
ATOM 1345 N N . VAL A 1 167 ? -39.054 -2.925 40.509 1.00 83.56 167 VAL A N 1
ATOM 1346 C CA . VAL A 1 167 ? -39.266 -1.910 41.555 1.00 83.56 167 VAL A CA 1
ATOM 1347 C C . VAL A 1 167 ? -40.386 -0.937 41.176 1.00 83.56 167 VAL A C 1
ATOM 1349 O O . VAL A 1 167 ? -41.185 -0.566 42.033 1.00 83.56 167 VAL A O 1
ATOM 1352 N N . ALA A 1 168 ? -40.493 -0.556 39.900 1.00 83.06 168 ALA A N 1
ATOM 1353 C CA . ALA A 1 168 ? -41.527 0.357 39.417 1.00 83.06 168 ALA A CA 1
ATOM 1354 C C . ALA A 1 168 ? -42.946 -0.238 39.476 1.00 83.06 168 ALA A C 1
ATOM 1356 O O . ALA A 1 168 ? -43.899 0.502 39.705 1.00 83.06 168 ALA A O 1
ATOM 1357 N N . LYS A 1 169 ? -43.109 -1.561 39.316 1.00 84.06 169 LYS A N 1
ATOM 1358 C CA . LYS A 1 169 ? -44.426 -2.231 39.396 1.00 84.06 169 LYS A CA 1
ATOM 1359 C C . LYS A 1 169 ? -45.085 -2.112 40.772 1.00 84.06 169 LYS A C 1
ATOM 1361 O O . LYS A 1 169 ? -46.311 -2.121 40.851 1.00 84.06 169 LYS A O 1
ATOM 1366 N N . ASP A 1 170 ? -44.286 -1.986 41.827 1.00 76.81 170 ASP A N 1
ATOM 1367 C CA . ASP A 1 170 ? -44.761 -1.909 43.211 1.00 76.81 170 ASP A CA 1
ATOM 1368 C C . ASP A 1 170 ? -45.065 -0.467 43.672 1.00 76.81 170 ASP A C 1
ATOM 1370 O O . ASP A 1 170 ? -45.453 -0.258 44.828 1.00 76.81 170 ASP A O 1
ATOM 1374 N N . ILE A 1 171 ? -44.889 0.530 42.793 1.00 80.06 171 ILE A N 1
ATOM 1375 C CA . ILE A 1 171 ? -45.115 1.957 43.072 1.00 80.06 171 ILE A CA 1
ATOM 1376 C C . ILE A 1 171 ? -46.479 2.390 42.517 1.00 80.06 171 ILE A C 1
ATOM 1378 O O . ILE A 1 171 ? -46.872 2.013 41.415 1.00 80.06 171 ILE A O 1
ATOM 1382 N N . ASP A 1 172 ? -47.216 3.204 43.282 1.00 75.62 172 ASP A N 1
ATOM 1383 C CA . ASP A 1 172 ? -48.484 3.793 42.828 1.00 75.62 172 ASP A CA 1
ATOM 1384 C C . ASP A 1 172 ? -48.252 4.618 41.540 1.00 75.62 172 ASP A C 1
ATOM 1386 O O . ASP A 1 172 ? -47.435 5.542 41.564 1.00 75.62 172 ASP A O 1
ATOM 1390 N N . PRO A 1 173 ? -48.984 4.362 40.437 1.00 74.44 173 PRO A N 1
ATOM 1391 C CA . PRO A 1 173 ? -48.848 5.099 39.177 1.00 74.44 173 PRO A CA 1
ATOM 1392 C C . PRO A 1 173 ? -49.030 6.616 39.294 1.00 74.44 173 PRO A C 1
ATOM 1394 O O . PRO A 1 173 ? -48.631 7.348 38.398 1.00 74.44 173 PRO A O 1
ATOM 1397 N N . LYS A 1 174 ? -49.665 7.106 40.366 1.00 73.25 174 LYS A N 1
ATOM 1398 C CA . LYS A 1 174 ? -49.805 8.547 40.637 1.00 73.25 174 LYS A CA 1
ATOM 1399 C C . LYS A 1 174 ? -48.557 9.183 41.258 1.00 73.25 174 LYS A C 1
ATOM 1401 O O . LYS A 1 174 ? -48.536 10.402 41.420 1.00 73.25 174 LYS A O 1
ATOM 1406 N N . LEU A 1 175 ? -47.590 8.371 41.683 1.00 67.38 175 LEU A N 1
ATOM 1407 C CA . LEU A 1 175 ? -46.335 8.787 42.314 1.00 67.38 175 LEU A CA 1
ATOM 1408 C C . LEU A 1 175 ? -45.114 8.629 41.393 1.00 67.38 175 LEU A C 1
ATOM 1410 O O . LEU A 1 175 ? -44.080 9.209 41.717 1.00 67.38 175 LEU A O 1
ATOM 1414 N N . LEU A 1 176 ? -45.238 7.847 40.312 1.00 60.97 176 LEU A N 1
ATOM 1415 C CA . LEU A 1 176 ? -44.229 7.636 39.264 1.00 60.97 176 LEU A CA 1
ATOM 1416 C C . LEU A 1 176 ? -44.101 8.835 38.317 1.00 60.97 176 LEU A C 1
ATOM 1418 O O . LEU A 1 176 ? -45.144 9.441 37.980 1.00 60.97 176 LEU A O 1
#

Mean predicted aligned error: 8.15 Å